Protein AF-0000000079761432 (afdb_homodimer)

Structure (mmCIF, N/CA/C/O backbone):
data_AF-0000000079761432-model_v1
#
loop_
_entity.id
_entity.type
_entity.pdbx_description
1 polymer 'Uncharacterized protein'
#
loop_
_atom_site.group_PDB
_atom_site.id
_atom_site.type_symbol
_atom_site.label_atom_id
_atom_site.label_alt_id
_atom_site.label_comp_id
_atom_site.label_asym_id
_atom_site.label_entity_id
_atom_site.label_seq_id
_atom_site.pdbx_PDB_ins_code
_atom_site.Cartn_x
_atom_site.Cartn_y
_atom_site.Cartn_z
_atom_site.occupancy
_atom_site.B_iso_or_equiv
_atom_site.auth_seq_id
_atom_site.auth_comp_id
_atom_site.auth_asym_id
_atom_site.auth_atom_id
_atom_site.pdbx_PDB_model_num
ATOM 1 N N . MET A 1 1 ? -8.016 20.75 1.623 1 96.81 1 MET A N 1
ATOM 2 C CA . MET A 1 1 ? -7.668 21.359 2.908 1 96.81 1 MET A CA 1
ATOM 3 C C . MET A 1 1 ? -6.168 21.609 2.998 1 96.81 1 MET A C 1
ATOM 5 O O . MET A 1 1 ? -5.363 20.797 2.543 1 96.81 1 MET A O 1
ATOM 9 N N . GLU A 1 2 ? -5.816 22.734 3.547 1 98.44 2 GLU A N 1
ATOM 10 C CA . GLU A 1 2 ? -4.41 23.062 3.779 1 98.44 2 GLU A CA 1
ATOM 11 C C . GLU A 1 2 ? -4.031 22.844 5.242 1 98.44 2 GLU A C 1
ATOM 13 O O . GLU A 1 2 ? -4.879 22.969 6.133 1 98.44 2 GLU A O 1
ATOM 18 N N . TYR A 1 3 ? -2.805 22.5 5.453 1 98.38 3 TYR A N 1
ATOM 19 C CA . TYR A 1 3 ? -2.279 22.312 6.801 1 98.38 3 TYR A CA 1
ATOM 20 C C . TYR A 1 3 ? -0.805 22.688 6.867 1 98.38 3 TYR A C 1
ATOM 22 O O . TYR A 1 3 ? -0.139 22.797 5.836 1 98.38 3 TYR A O 1
ATOM 30 N N . ASN A 1 4 ? -0.318 22.859 8.055 1 98.12 4 ASN A N 1
ATOM 31 C CA . ASN A 1 4 ? 1.088 23.188 8.25 1 98.12 4 ASN A CA 1
ATOM 32 C C . ASN A 1 4 ? 1.938 21.938 8.453 1 98.12 4 ASN A C 1
ATOM 34 O O . ASN A 1 4 ? 1.551 21.031 9.203 1 98.12 4 ASN A O 1
ATOM 38 N N . CYS A 1 5 ? 3.018 21.891 7.746 1 98.25 5 CYS A N 1
ATOM 39 C CA . CYS A 1 5 ? 4.062 20.906 7.98 1 98.25 5 CYS A CA 1
ATOM 40 C C . CYS A 1 5 ? 5.242 21.516 8.719 1 98.25 5 CYS A C 1
ATOM 42 O O . CYS A 1 5 ? 5.699 22.609 8.375 1 98.25 5 CYS A O 1
ATOM 44 N N . ILE A 1 6 ? 5.699 20.844 9.703 1 97.44 6 ILE A N 1
ATOM 45 C CA . ILE A 1 6 ? 6.797 21.375 10.508 1 97.44 6 ILE A CA 1
ATOM 46 C C . ILE A 1 6 ? 7.898 20.328 10.625 1 97.44 6 ILE A C 1
ATOM 48 O O . ILE A 1 6 ? 7.668 19.219 11.125 1 97.44 6 ILE A O 1
ATOM 52 N N . LEU A 1 7 ? 9.031 20.609 10.094 1 96.31 7 LEU A N 1
ATOM 53 C CA . LEU A 1 7 ? 10.219 19.766 10.234 1 96.31 7 LEU A CA 1
ATOM 54 C C . LEU A 1 7 ? 11.18 20.359 11.25 1 96.31 7 LEU A C 1
ATOM 56 O O . LEU A 1 7 ? 11.648 21.484 11.078 1 96.31 7 LEU A O 1
ATOM 60 N N . ARG A 1 8 ? 11.375 19.547 12.297 1 91.62 8 ARG A N 1
ATOM 61 C CA . ARG A 1 8 ? 12.32 20 13.32 1 91.62 8 ARG A CA 1
ATOM 62 C C . ARG A 1 8 ? 13.641 19.25 13.195 1 91.62 8 ARG A C 1
ATOM 64 O O . ARG A 1 8 ? 13.672 18.016 13.188 1 91.62 8 ARG A O 1
ATOM 71 N N . ASP A 1 9 ? 14.688 19.891 12.906 1 87.12 9 ASP A N 1
ATOM 72 C CA . ASP A 1 9 ? 16.062 19.391 12.867 1 87.12 9 ASP A CA 1
ATOM 73 C C . ASP A 1 9 ? 16.953 20.141 13.852 1 87.12 9 ASP A C 1
ATOM 75 O O . ASP A 1 9 ? 17.625 21.109 13.469 1 87.12 9 ASP A O 1
ATOM 79 N N . GLY A 1 10 ? 17.109 19.562 15.031 1 86.19 10 GLY A N 1
ATOM 80 C CA . GLY A 1 10 ? 17.781 20.328 16.062 1 86.19 10 GLY A CA 1
ATOM 81 C C . GLY A 1 10 ? 17.156 21.688 16.328 1 86.19 10 GLY A C 1
ATOM 82 O O . GLY A 1 10 ? 15.953 21.781 16.578 1 86.19 10 GLY A O 1
ATOM 83 N N . PRO A 1 11 ? 18.047 22.734 16.266 1 89.69 11 PRO A N 1
ATOM 84 C CA . PRO A 1 11 ? 17.547 24.094 16.516 1 89.69 11 PRO A CA 1
ATOM 85 C C . PRO A 1 11 ? 16.797 24.672 15.328 1 89.69 11 PRO A C 1
ATOM 87 O O . PRO A 1 11 ? 16.094 25.688 15.461 1 89.69 11 PRO A O 1
ATOM 90 N N . ARG A 1 12 ? 16.906 24.047 14.18 1 91.06 12 ARG A N 1
ATOM 91 C CA . ARG A 1 12 ? 16.281 24.547 12.961 1 91.06 12 ARG A CA 1
ATOM 92 C C . ARG A 1 12 ? 14.891 23.969 12.781 1 91.06 12 ARG A C 1
ATOM 94 O O . ARG A 1 12 ? 14.641 22.797 13.117 1 91.06 12 ARG A O 1
ATOM 101 N N . ARG A 1 13 ? 13.992 24.938 12.406 1 94.12 13 ARG A N 1
ATOM 102 C CA . ARG A 1 13 ? 12.617 24.562 12.094 1 94.12 13 ARG A CA 1
ATOM 103 C C . ARG A 1 13 ? 12.227 25.016 10.688 1 94.12 13 ARG A C 1
ATOM 105 O O . ARG A 1 13 ? 12.562 26.141 10.281 1 94.12 13 ARG A O 1
ATOM 112 N N . GLU A 1 14 ? 11.672 24.156 9.867 1 95.88 14 GLU A N 1
ATOM 113 C CA . GLU A 1 14 ? 11.133 24.484 8.555 1 95.88 14 GLU A CA 1
ATOM 114 C C . GLU A 1 14 ? 9.617 24.266 8.516 1 95.88 14 GLU A C 1
ATOM 116 O O . GLU A 1 14 ? 9.125 23.234 8.984 1 95.88 14 GLU A O 1
ATOM 121 N N . ILE A 1 15 ? 8.945 25.281 8 1 97.44 15 ILE A N 1
ATOM 122 C CA . ILE A 1 15 ? 7.492 25.203 7.91 1 97.44 15 ILE A CA 1
ATOM 123 C C . ILE A 1 15 ? 7.059 25.375 6.457 1 97.44 15 ILE A C 1
ATOM 125 O O . ILE A 1 15 ? 7.582 26.25 5.746 1 97.44 15 ILE A O 1
ATOM 129 N N . TRP A 1 16 ? 6.16 24.609 5.973 1 98.31 16 TRP A N 1
ATOM 130 C CA . TRP A 1 16 ? 5.555 24.781 4.656 1 98.31 16 TRP A CA 1
ATOM 131 C C . TRP A 1 16 ? 4.102 24.312 4.664 1 98.31 16 TRP A C 1
ATOM 133 O O . TRP A 1 16 ? 3.629 23.75 5.652 1 98.31 16 TRP A O 1
ATOM 143 N N . THR A 1 17 ? 3.408 24.625 3.617 1 98.69 17 THR A N 1
ATOM 144 C CA . THR A 1 17 ? 1.998 24.266 3.508 1 98.69 17 THR A CA 1
ATOM 145 C C . THR A 1 17 ? 1.829 22.953 2.746 1 98.69 17 THR A C 1
ATOM 147 O O . THR A 1 17 ? 2.42 22.766 1.68 1 98.69 17 THR A O 1
ATOM 150 N N . GLY A 1 18 ? 1.146 22 3.381 1 98.69 18 GLY A N 1
ATOM 151 C CA . GLY A 1 18 ? 0.636 20.828 2.689 1 98.69 18 GLY A CA 1
ATOM 152 C C . GLY A 1 18 ? -0.827 20.953 2.307 1 98.69 18 GLY A C 1
ATOM 153 O O . GLY A 1 18 ? -1.557 21.766 2.871 1 98.69 18 GLY A O 1
ATOM 154 N N . LYS A 1 19 ? -1.2 20.25 1.353 1 98.81 19 LYS A N 1
ATOM 155 C CA . LYS A 1 19 ? -2.594 20.172 0.925 1 98.81 19 LYS A CA 1
ATOM 156 C C . LYS A 1 19 ? -3.07 18.719 0.849 1 98.81 19 LYS A C 1
ATOM 158 O O . LYS A 1 19 ? -2.332 17.844 0.4 1 98.81 19 LYS A O 1
ATOM 163 N N . ILE A 1 20 ? -4.273 18.516 1.318 1 98.75 20 ILE A N 1
ATOM 164 C CA . ILE A 1 20 ? -4.863 17.188 1.222 1 98.75 20 ILE A CA 1
ATOM 165 C C . ILE A 1 20 ? -6.266 17.297 0.626 1 98.75 20 ILE A C 1
ATOM 167 O O . ILE A 1 20 ? -7.039 18.188 0.984 1 98.75 20 ILE A O 1
ATOM 171 N N . LEU A 1 21 ? -6.508 16.469 -0.291 1 98.38 21 LEU A N 1
ATOM 172 C CA . LEU A 1 21 ? -7.82 16.328 -0.914 1 98.38 21 LEU A CA 1
ATOM 173 C C . LEU A 1 21 ? -8.344 14.898 -0.76 1 98.38 21 LEU A C 1
ATOM 175 O O . LEU A 1 21 ? -7.75 13.953 -1.279 1 98.38 21 LEU A O 1
ATOM 179 N N . LEU A 1 22 ? -9.383 14.727 -0.012 1 98.44 22 LEU A N 1
ATOM 180 C CA . LEU A 1 22 ? -10.031 13.422 0.116 1 98.44 22 LEU A CA 1
ATOM 181 C C . LEU A 1 22 ? -10.789 13.062 -1.158 1 98.44 22 LEU A C 1
ATOM 183 O O . LEU A 1 22 ? -11.672 13.805 -1.588 1 98.44 22 LEU A O 1
ATOM 187 N N . LEU A 1 23 ? -10.422 11.945 -1.75 1 97.81 23 LEU A N 1
ATOM 188 C CA . LEU A 1 23 ? -11.062 11.516 -2.986 1 97.81 23 LEU A CA 1
ATOM 189 C C . LEU A 1 23 ? -12.234 10.586 -2.691 1 97.81 23 LEU A C 1
ATOM 191 O O . LEU A 1 23 ? -13.328 10.758 -3.242 1 97.81 23 LEU A O 1
ATOM 195 N N . ARG A 1 24 ? -12.008 9.555 -1.94 1 96.56 24 ARG A N 1
ATOM 196 C CA . ARG A 1 24 ? -12.977 8.539 -1.55 1 96.56 24 ARG A CA 1
ATOM 197 C C . ARG A 1 24 ? -12.734 8.07 -0.121 1 96.56 24 ARG A C 1
ATOM 199 O O . ARG A 1 24 ? -11.602 8.109 0.366 1 96.56 24 ARG A O 1
ATOM 206 N N . TRP A 1 25 ? -13.781 7.688 0.522 1 95.38 25 TRP A N 1
ATOM 207 C CA . TRP A 1 25 ? -13.609 7.105 1.849 1 95.38 25 TRP A CA 1
ATOM 208 C C . TRP A 1 25 ? -14.75 6.133 2.164 1 95.38 25 TRP A C 1
ATOM 210 O O . TRP A 1 25 ? -15.867 6.305 1.685 1 95.38 25 TRP A O 1
ATOM 220 N N . ARG A 1 26 ? -14.453 5.113 2.76 1 92.75 26 ARG A N 1
ATOM 221 C CA . ARG A 1 26 ? -15.344 4.18 3.443 1 92.75 26 ARG A CA 1
ATOM 222 C C . ARG A 1 26 ? -14.859 3.9 4.863 1 92.75 26 ARG A C 1
ATOM 224 O O . ARG A 1 26 ? -13.711 4.203 5.199 1 92.75 26 ARG A O 1
ATOM 231 N N . PRO A 1 27 ? -15.742 3.449 5.684 1 90.75 27 PRO A N 1
ATOM 232 C CA . PRO A 1 27 ? -15.266 3.158 7.035 1 90.75 27 PRO A CA 1
ATOM 233 C C . PRO A 1 27 ? -13.969 2.348 7.039 1 90.75 27 PRO A C 1
ATOM 235 O O . PRO A 1 27 ? -13.938 1.232 6.516 1 90.75 27 PRO A O 1
ATOM 238 N N . GLY A 1 28 ? -12.93 2.961 7.551 1 90.12 28 GLY A N 1
ATOM 239 C CA . GLY A 1 28 ? -11.656 2.271 7.703 1 90.12 28 GLY A CA 1
ATOM 240 C C . GLY A 1 28 ? -10.789 2.352 6.465 1 90.12 28 GLY A C 1
ATOM 241 O O . GLY A 1 28 ? -9.758 1.673 6.375 1 90.12 28 GLY A O 1
ATOM 242 N N . TRP A 1 29 ? -11.117 3.07 5.461 1 96.19 29 TRP A N 1
ATOM 243 C CA . TRP A 1 29 ? -10.328 3.17 4.238 1 96.19 29 TRP A CA 1
ATOM 244 C C . TRP A 1 29 ? -10.453 4.559 3.619 1 96.19 29 TRP A C 1
ATOM 246 O O . TRP A 1 29 ? -11.562 5.059 3.43 1 96.19 29 TRP A O 1
ATOM 256 N N . TYR A 1 30 ? -9.352 5.141 3.33 1 98.06 30 TYR A N 1
ATOM 257 C CA . TYR A 1 30 ? -9.281 6.477 2.744 1 98.06 30 TYR A CA 1
ATOM 258 C C . TYR A 1 30 ? -8.445 6.473 1.472 1 98.06 30 TYR A C 1
ATOM 260 O O . TYR A 1 30 ? -7.402 5.812 1.408 1 98.06 30 TYR A O 1
ATOM 268 N N . GLU A 1 31 ? -8.867 7.129 0.446 1 98.62 31 GLU A N 1
ATOM 269 C CA . GLU A 1 31 ? -8.094 7.512 -0.732 1 98.62 31 GLU A CA 1
ATOM 270 C C . GLU A 1 31 ? -7.996 9.031 -0.858 1 98.62 31 GLU A C 1
ATOM 272 O O . GLU A 1 31 ? -9.016 9.727 -0.815 1 98.62 31 GLU A O 1
ATOM 277 N N . ALA A 1 32 ? -6.785 9.531 -0.926 1 98.81 32 ALA A N 1
ATOM 278 C CA . ALA A 1 32 ? -6.602 10.984 -0.93 1 98.81 32 ALA A CA 1
ATOM 279 C C . ALA A 1 32 ? -5.379 11.375 -1.752 1 98.81 32 ALA A C 1
ATOM 281 O O . ALA A 1 32 ? -4.57 10.523 -2.127 1 98.81 32 ALA A O 1
ATOM 282 N N . GLU A 1 33 ? -5.297 12.578 -2.041 1 98.81 33 GLU A N 1
ATOM 283 C CA . GLU A 1 33 ? -4.121 13.211 -2.629 1 98.81 33 GLU A CA 1
ATOM 284 C C . GLU A 1 33 ? -3.469 14.18 -1.647 1 98.81 33 GLU A C 1
ATOM 286 O O . GLU A 1 33 ? -4.156 14.961 -0.99 1 98.81 33 GLU A O 1
ATOM 291 N N . ILE A 1 34 ? -2.223 14.078 -1.521 1 98.81 34 ILE A N 1
ATOM 292 C CA . ILE A 1 34 ? -1.443 14.984 -0.683 1 98.81 34 ILE A CA 1
ATOM 293 C C . ILE A 1 34 ? -0.371 15.672 -1.524 1 98.81 34 ILE A C 1
ATOM 295 O O . ILE A 1 34 ? 0.272 15.039 -2.363 1 98.81 34 ILE A O 1
ATOM 299 N N . ASN A 1 35 ? -0.262 16.938 -1.324 1 98.56 35 ASN A N 1
ATOM 300 C CA . ASN A 1 35 ? 0.768 17.734 -1.987 1 98.56 35 ASN A CA 1
ATOM 301 C C . ASN A 1 35 ? 1.523 18.609 -0.995 1 98.56 35 ASN A C 1
ATOM 303 O O . ASN A 1 35 ? 0.922 19.188 -0.087 1 98.56 35 ASN A O 1
ATOM 307 N N . GLY A 1 36 ? 2.77 18.641 -1.169 1 97.88 36 GLY A N 1
ATOM 308 C CA . GLY A 1 36 ? 3.621 19.516 -0.391 1 97.88 36 GLY A CA 1
ATOM 309 C C . GLY A 1 36 ? 5.016 19.672 -0.971 1 97.88 36 GLY A C 1
ATOM 310 O O . GLY A 1 36 ? 5.633 18.688 -1.38 1 97.88 36 GLY A O 1
ATOM 311 N N . ARG A 1 37 ? 5.426 20.859 -1.081 1 96.69 37 ARG A N 1
ATOM 312 C CA . ARG A 1 37 ? 6.766 21.203 -1.558 1 96.69 37 ARG A CA 1
ATOM 313 C C . ARG A 1 37 ? 7.012 20.609 -2.945 1 96.69 37 ARG A C 1
ATOM 315 O O . ARG A 1 37 ? 8.102 20.109 -3.227 1 96.69 37 ARG A O 1
ATOM 322 N N . GLY A 1 38 ? 5.945 20.531 -3.721 1 96.12 38 GLY A N 1
ATOM 323 C CA . GLY A 1 38 ? 6.082 20.172 -5.121 1 96.12 38 GLY A CA 1
ATOM 324 C C . GLY A 1 38 ? 5.953 18.672 -5.359 1 96.12 38 GLY A C 1
ATOM 325 O O . GLY A 1 38 ? 6.02 18.219 -6.5 1 96.12 38 GLY A O 1
ATOM 326 N N . THR A 1 39 ? 5.871 17.906 -4.312 1 98.31 39 THR A N 1
ATOM 327 C CA . THR A 1 39 ? 5.715 16.469 -4.484 1 98.31 39 THR A CA 1
ATOM 328 C C . THR A 1 39 ? 4.25 16.062 -4.359 1 98.31 39 THR A C 1
ATOM 330 O O . THR A 1 39 ? 3.539 16.562 -3.477 1 98.31 39 THR A O 1
ATOM 333 N N . TYR A 1 40 ? 3.824 15.273 -5.27 1 98.56 40 TYR A N 1
ATOM 334 C CA . TYR A 1 40 ? 2.457 14.766 -5.297 1 98.56 40 TYR A CA 1
ATOM 335 C C . TYR A 1 40 ? 2.4 13.32 -4.82 1 98.56 40 TYR A C 1
ATOM 337 O O . TYR A 1 40 ? 3.143 12.469 -5.312 1 98.56 40 TYR A O 1
ATOM 345 N N . PHE A 1 41 ? 1.447 13.047 -3.822 1 98.75 41 PHE A N 1
ATOM 346 C CA . PHE A 1 41 ? 1.228 11.703 -3.291 1 98.75 41 PHE A CA 1
ATOM 347 C C . PHE A 1 41 ? -0.224 11.281 -3.477 1 98.75 41 PHE A C 1
ATOM 349 O O . PHE A 1 41 ? -1.141 11.961 -3.012 1 98.75 41 PHE A O 1
ATOM 356 N N . HIS A 1 42 ? -0.459 10.234 -4.207 1 98.88 42 HIS A N 1
ATOM 357 C CA . HIS A 1 42 ? -1.733 9.523 -4.168 1 98.88 42 HIS A CA 1
ATOM 358 C C . HIS A 1 42 ? -1.731 8.445 -3.092 1 98.88 42 HIS A C 1
ATOM 360 O O . HIS A 1 42 ? -0.997 7.457 -3.195 1 98.88 42 HIS A O 1
ATOM 366 N N . ILE A 1 43 ? -2.52 8.641 -2.027 1 98.88 43 ILE A N 1
ATOM 367 C CA . ILE A 1 43 ? -2.355 7.734 -0.893 1 98.88 43 ILE A CA 1
ATOM 368 C C . ILE A 1 43 ? -3.633 6.922 -0.692 1 98.88 43 ILE A C 1
ATOM 370 O O . ILE A 1 43 ? -4.73 7.402 -0.978 1 98.88 43 ILE A O 1
ATOM 374 N N . LEU A 1 44 ? -3.475 5.723 -0.325 1 98.81 44 LEU A N 1
ATOM 375 C CA . LEU A 1 44 ? -4.484 4.871 0.294 1 98.81 44 LEU A CA 1
ATOM 376 C C . LEU A 1 44 ? -4.105 4.535 1.733 1 98.81 44 LEU A C 1
ATOM 378 O O . LEU A 1 44 ? -2.955 4.199 2.014 1 98.81 44 LEU A O 1
ATOM 382 N N . ALA A 1 45 ? -5.004 4.754 2.664 1 98.75 45 ALA A N 1
ATOM 383 C CA . ALA A 1 45 ? -4.738 4.508 4.078 1 98.75 45 ALA A CA 1
ATOM 384 C C . ALA A 1 45 ? -5.973 3.945 4.777 1 98.75 45 ALA A C 1
ATOM 386 O O . ALA A 1 45 ? -7.102 4.191 4.352 1 98.75 45 ALA A O 1
ATOM 387 N N . GLY A 1 46 ? -5.742 3.188 5.75 1 97.81 46 GLY A N 1
ATOM 388 C CA . GLY A 1 46 ? -6.859 2.635 6.496 1 97.81 46 GLY A CA 1
ATOM 389 C C . GLY A 1 46 ? -6.441 1.586 7.508 1 97.81 46 GLY A C 1
ATOM 390 O O . GLY A 1 46 ? -5.297 1.573 7.957 1 97.81 46 GLY A O 1
ATOM 391 N N . GLN A 1 47 ? -7.469 0.869 7.938 1 97.06 47 GLN A N 1
ATOM 392 C CA . GLN A 1 47 ? -7.27 -0.212 8.898 1 97.06 47 GLN A CA 1
ATOM 393 C C . GLN A 1 47 ? -7.277 -1.571 8.203 1 97.06 47 GLN A C 1
ATOM 395 O O . GLN A 1 47 ? -8.062 -1.797 7.281 1 97.06 47 GLN A O 1
ATOM 400 N N . HIS A 1 48 ? -6.34 -2.365 8.531 1 96.31 48 HIS A N 1
ATOM 401 C CA . HIS A 1 48 ? -6.398 -3.777 8.172 1 96.31 48 HIS A CA 1
ATOM 402 C C . HIS A 1 48 ? -6.5 -4.66 9.406 1 96.31 48 HIS A C 1
ATOM 404 O O . HIS A 1 48 ? -6.691 -4.156 10.516 1 96.31 48 HIS A O 1
ATOM 410 N N . LYS A 1 49 ? -6.508 -5.941 9.258 1 95.44 49 LYS A N 1
ATOM 411 C CA . LYS A 1 49 ? -6.793 -6.902 10.32 1 95.44 49 LYS A CA 1
ATOM 412 C C . LYS A 1 49 ? -5.887 -6.68 11.523 1 95.44 49 LYS A C 1
ATOM 414 O O . LYS A 1 49 ? -6.305 -6.863 12.672 1 95.44 49 LYS A O 1
ATOM 419 N N . TYR A 1 50 ? -4.691 -6.172 11.242 1 95.25 50 TYR A N 1
ATOM 420 C CA . TYR A 1 50 ? -3.691 -6.176 12.305 1 95.25 50 TYR A CA 1
ATOM 421 C C . TYR A 1 50 ? -3.293 -4.754 12.68 1 95.25 50 TYR A C 1
ATOM 423 O O . TYR A 1 50 ? -2.439 -4.551 13.547 1 95.25 50 TYR A O 1
ATOM 431 N N . GLY A 1 51 ? -3.85 -3.754 12.117 1 97.06 51 GLY A N 1
ATOM 432 C CA . GLY A 1 51 ? -3.465 -2.385 12.414 1 97.06 51 GLY A CA 1
ATOM 433 C C . GLY A 1 51 ? -3.807 -1.411 11.305 1 97.06 51 GLY A C 1
ATOM 434 O O . GLY A 1 51 ? -4.797 -1.599 10.586 1 97.06 51 GLY A O 1
ATOM 435 N N . ASN A 1 52 ? -3.104 -0.333 11.266 1 98.44 52 ASN A N 1
ATOM 436 C CA . ASN A 1 52 ? -3.275 0.694 10.25 1 98.44 52 ASN A CA 1
ATOM 437 C C . ASN A 1 52 ? -2.201 0.594 9.164 1 98.44 52 ASN A C 1
ATOM 439 O O . ASN A 1 52 ? -1.112 0.075 9.414 1 98.44 52 ASN A O 1
ATOM 443 N N . TYR A 1 53 ? -2.502 1.053 8.016 1 98.75 53 TYR A N 1
ATOM 444 C CA . TYR A 1 53 ? -1.521 0.999 6.938 1 98.75 53 TYR A CA 1
ATOM 445 C C . TYR A 1 53 ? -1.604 2.242 6.062 1 98.75 53 TYR A C 1
ATOM 447 O O . TYR A 1 53 ? -2.602 2.967 6.094 1 98.75 53 TYR A O 1
ATOM 455 N N . LEU A 1 54 ? -0.557 2.502 5.387 1 98.94 54 LEU A N 1
ATOM 456 C CA . LEU A 1 54 ? -0.434 3.496 4.328 1 98.94 54 LEU A CA 1
ATOM 457 C C . LEU A 1 54 ? 0.133 2.869 3.059 1 98.94 54 LEU A C 1
ATOM 459 O O . LEU A 1 54 ? 1.078 2.08 3.119 1 98.94 54 LEU A O 1
ATOM 463 N N . CYS A 1 55 ? -0.427 3.209 1.952 1 98.88 55 CYS A N 1
ATOM 464 C CA . CYS A 1 55 ? 0.078 2.865 0.627 1 98.88 55 CYS A CA 1
ATOM 465 C C . CYS A 1 55 ? 0.181 4.105 -0.255 1 98.88 55 CYS A C 1
ATOM 467 O O . CYS A 1 55 ? -0.763 4.891 -0.339 1 98.88 55 CYS A O 1
ATOM 469 N N . ILE A 1 56 ? 1.305 4.344 -0.782 1 98.94 56 ILE A N 1
ATOM 470 C CA . ILE A 1 56 ? 1.542 5.398 -1.76 1 98.94 56 ILE A CA 1
ATOM 471 C C . ILE A 1 56 ? 2.053 4.789 -3.062 1 98.94 56 ILE A C 1
ATOM 473 O O . ILE A 1 56 ? 3.256 4.805 -3.334 1 98.94 56 ILE A O 1
ATOM 477 N N . PRO A 1 57 ? 1.115 4.352 -3.889 1 98.75 57 PRO A N 1
ATOM 478 C CA . PRO A 1 57 ? 1.509 3.521 -5.031 1 98.75 57 PRO A CA 1
ATOM 479 C C . PRO A 1 57 ? 2.453 4.246 -5.988 1 98.75 57 PRO A C 1
ATOM 481 O O . PRO A 1 57 ? 3.359 3.629 -6.551 1 98.75 57 PRO A O 1
ATOM 484 N N . ASN A 1 58 ? 2.281 5.547 -6.102 1 98.44 58 ASN A N 1
ATOM 485 C CA . ASN A 1 58 ? 3.094 6.277 -7.07 1 98.44 58 ASN A CA 1
ATOM 486 C C . ASN A 1 58 ? 4.488 6.57 -6.523 1 98.44 58 ASN A C 1
ATOM 488 O O . ASN A 1 58 ? 5.332 7.125 -7.23 1 98.44 58 ASN A O 1
ATOM 492 N N . HIS A 1 59 ? 4.793 6.172 -5.332 1 98.5 59 HIS A N 1
ATOM 493 C CA . HIS A 1 59 ? 6.121 6.324 -4.746 1 98.5 59 HIS A CA 1
ATOM 494 C C . HIS A 1 59 ? 6.664 4.988 -4.254 1 98.5 59 HIS A C 1
ATOM 496 O O . HIS A 1 59 ? 7.695 4.945 -3.578 1 98.5 59 HIS A O 1
ATOM 502 N N . ASP A 1 60 ? 5.984 3.926 -4.496 1 98.5 60 ASP A N 1
ATOM 503 C CA . ASP A 1 60 ? 6.398 2.557 -4.203 1 98.5 60 ASP A CA 1
ATOM 504 C C . ASP A 1 60 ? 6.551 2.34 -2.697 1 98.5 60 ASP A C 1
ATOM 506 O O . ASP A 1 60 ? 7.484 1.669 -2.254 1 98.5 60 ASP A O 1
ATOM 510 N N . VAL A 1 61 ? 5.656 2.977 -1.905 1 98.75 61 VAL A N 1
ATOM 511 C CA . VAL A 1 61 ? 5.727 2.887 -0.451 1 98.75 61 VAL A CA 1
ATOM 512 C C . VAL A 1 61 ? 4.465 2.217 0.089 1 98.75 61 VAL A C 1
ATOM 514 O O . VAL A 1 61 ? 3.352 2.547 -0.328 1 98.75 61 VAL A O 1
ATOM 517 N N . GLY A 1 62 ? 4.555 1.297 0.905 1 98.81 62 GLY A N 1
ATOM 518 C CA . GLY A 1 62 ? 3.547 0.668 1.744 1 98.81 62 GLY A CA 1
ATOM 519 C C . GLY A 1 62 ? 4.062 0.302 3.123 1 98.81 62 GLY A C 1
ATOM 520 O O . GLY A 1 62 ? 5.133 -0.295 3.252 1 98.81 62 GLY A O 1
ATOM 521 N N . CYS A 1 63 ? 3.311 0.681 4.141 1 98.75 63 CYS A N 1
ATOM 522 C CA . CYS A 1 63 ? 3.855 0.417 5.465 1 98.75 63 CYS A CA 1
ATOM 523 C C . CYS A 1 63 ? 2.748 0.375 6.512 1 98.75 63 CYS A C 1
ATOM 525 O O . CYS A 1 63 ? 1.617 0.785 6.242 1 98.75 63 CYS A O 1
ATOM 527 N N . GLU A 1 64 ? 3.152 -0.163 7.652 1 98.62 64 GLU A N 1
ATOM 528 C CA . GLU A 1 64 ? 2.297 -0.073 8.828 1 98.62 64 GLU A CA 1
ATOM 529 C C . GLU A 1 64 ? 2.326 1.33 9.43 1 98.62 64 GLU A C 1
ATOM 531 O O . GLU A 1 64 ? 3.348 2.016 9.367 1 98.62 64 GLU A O 1
ATOM 536 N N . LEU A 1 65 ? 1.272 1.637 9.953 1 98.5 65 LEU A N 1
ATOM 537 C CA . LEU A 1 65 ? 1.161 2.926 10.625 1 98.5 65 LEU A CA 1
ATOM 538 C C . LEU A 1 65 ? 0.684 2.75 12.062 1 98.5 65 LEU A C 1
ATOM 540 O O . LEU A 1 65 ? 0.043 1.748 12.391 1 98.5 65 LEU A O 1
ATOM 544 N N . SER A 1 66 ? 1.011 3.725 12.883 1 98.38 66 SER A N 1
ATOM 545 C CA . SER A 1 66 ? 0.272 3.959 14.125 1 98.38 66 SER A CA 1
ATOM 546 C C . SER A 1 66 ? -1.049 4.672 13.852 1 98.38 66 SER A C 1
ATOM 548 O O . SER A 1 66 ? -1.516 4.715 12.711 1 98.38 66 SER A O 1
ATOM 550 N N . ASP A 1 67 ? -1.719 5.172 14.945 1 98.12 67 ASP A N 1
ATOM 551 C CA . ASP A 1 67 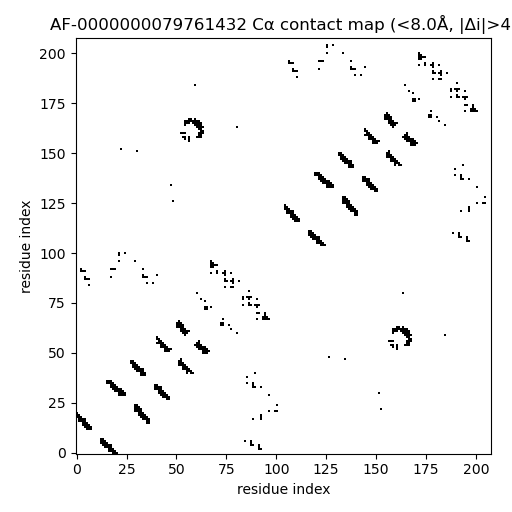? -2.895 6.016 14.75 1 98.12 67 ASP A CA 1
ATOM 552 C C . ASP A 1 67 ? -2.582 7.191 13.828 1 98.12 67 ASP A C 1
ATOM 554 O O . ASP A 1 67 ? -1.492 7.762 13.891 1 98.12 67 ASP A O 1
ATOM 558 N N . PHE A 1 68 ? -3.541 7.566 12.984 1 97.94 68 PHE A N 1
ATOM 559 C CA . PHE A 1 68 ? -3.316 8.625 12.008 1 97.94 68 PHE A CA 1
ATOM 560 C C . PHE A 1 68 ? -2.873 9.914 12.688 1 97.94 68 PHE A C 1
ATOM 562 O O . PHE A 1 68 ? -2.133 10.711 12.109 1 97.94 68 PHE A O 1
ATOM 569 N N . SER A 1 69 ? -3.264 10.055 13.992 1 97.44 69 SER A N 1
ATOM 570 C CA . SER A 1 69 ? -2.973 11.289 14.711 1 97.44 69 SER A CA 1
ATOM 571 C C . SER A 1 69 ? -1.579 11.25 15.328 1 97.44 69 SER A C 1
ATOM 573 O O . SER A 1 69 ? -1.092 12.266 15.836 1 97.44 69 SER A O 1
ATOM 575 N N . ASP A 1 70 ? -0.982 10.078 15.305 1 98.19 70 ASP A N 1
ATOM 576 C CA . ASP A 1 70 ? 0.364 9.953 15.859 1 98.19 70 ASP A CA 1
ATOM 577 C C . ASP A 1 70 ? 1.414 10.414 14.852 1 98.19 70 ASP A C 1
ATOM 579 O O . ASP A 1 70 ? 2.182 9.602 14.328 1 98.19 70 ASP A O 1
ATOM 583 N N . ILE A 1 71 ? 1.485 11.664 14.672 1 97.81 71 ILE A N 1
ATOM 584 C CA . ILE A 1 71 ? 2.316 12.266 13.633 1 97.81 71 ILE A CA 1
ATOM 585 C C . ILE A 1 71 ? 3.781 11.906 13.875 1 97.81 71 ILE A C 1
ATOM 587 O O . ILE A 1 71 ? 4.512 11.57 12.945 1 97.81 71 ILE A O 1
ATOM 591 N N . PHE A 1 72 ? 4.25 11.93 15.109 1 97.12 72 PHE A N 1
ATOM 592 C CA . PHE A 1 72 ? 5.648 11.68 15.438 1 97.12 72 PHE A CA 1
ATOM 593 C C . PHE A 1 72 ? 6.055 10.266 15.016 1 97.12 72 PHE A C 1
ATOM 595 O O . PHE A 1 72 ? 7.043 10.094 14.297 1 97.12 72 PHE A O 1
ATOM 602 N N . TRP A 1 73 ? 5.293 9.25 15.414 1 98.31 73 TRP A N 1
ATOM 603 C CA . TRP A 1 73 ? 5.609 7.863 15.078 1 98.31 73 TRP A CA 1
ATOM 604 C C . TRP A 1 73 ? 5.531 7.641 13.57 1 98.31 73 TRP A C 1
ATOM 606 O O . TRP A 1 73 ? 6.426 7.031 12.984 1 98.31 73 TRP A O 1
ATOM 616 N N . ASN A 1 74 ? 4.438 8.211 12.938 1 98.62 74 ASN A N 1
ATOM 617 C CA . ASN A 1 74 ? 4.234 8.008 11.508 1 98.62 74 ASN A CA 1
ATOM 618 C C . ASN A 1 74 ? 5.32 8.695 10.688 1 98.62 74 ASN A C 1
ATOM 620 O O . ASN A 1 74 ? 5.777 8.148 9.68 1 98.62 74 ASN A O 1
ATOM 624 N N . GLU A 1 75 ? 5.723 9.844 11.133 1 98.31 75 GLU A N 1
ATOM 625 C CA . GLU A 1 75 ? 6.832 10.531 10.469 1 98.31 75 GLU A CA 1
ATOM 626 C C 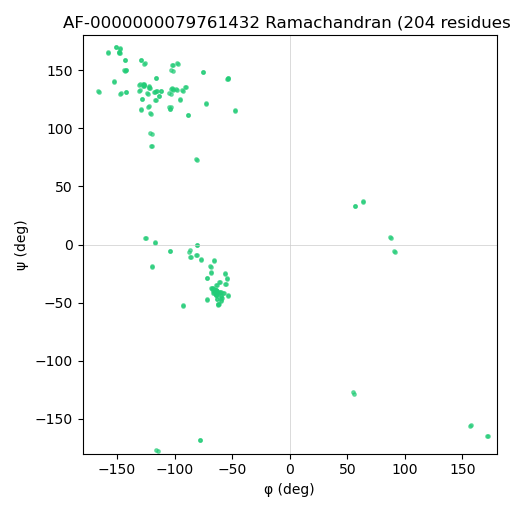. GLU A 1 75 ? 8.109 9.703 10.547 1 98.31 75 GLU A C 1
ATOM 628 O O . GLU A 1 75 ? 8.82 9.555 9.547 1 98.31 75 GLU A O 1
ATOM 633 N N . GLY A 1 76 ? 8.453 9.281 11.75 1 97.69 76 GLY A N 1
ATOM 634 C CA . GLY A 1 76 ? 9.617 8.43 11.922 1 97.69 76 GLY A CA 1
ATOM 635 C C . GLY A 1 76 ? 9.586 7.195 11.039 1 97.69 76 GLY A C 1
ATOM 636 O O . GLY A 1 76 ? 10.594 6.859 10.398 1 97.69 76 GLY A O 1
ATOM 637 N N . ARG A 1 77 ? 8.477 6.566 10.961 1 98.38 77 ARG A N 1
ATOM 638 C CA . ARG A 1 77 ? 8.297 5.367 10.141 1 98.38 77 ARG A CA 1
ATOM 639 C C . ARG A 1 77 ? 8.492 5.68 8.664 1 98.38 77 ARG A C 1
ATOM 641 O O . ARG A 1 77 ? 9.242 4.988 7.973 1 98.38 77 ARG A O 1
ATOM 648 N N . LEU A 1 78 ? 7.891 6.742 8.156 1 98.62 78 LEU A N 1
ATOM 649 C CA . LEU A 1 78 ? 7.934 7.117 6.746 1 98.62 78 LEU A CA 1
ATOM 650 C C . LEU A 1 78 ? 9.312 7.637 6.363 1 98.62 78 LEU A C 1
ATOM 652 O O . LEU A 1 78 ? 9.766 7.441 5.234 1 98.62 78 LEU A O 1
ATOM 656 N N . SER A 1 79 ? 10.016 8.227 7.32 1 98 79 SER A N 1
ATOM 657 C CA . SER A 1 79 ? 11.32 8.805 7.051 1 98 79 SER A CA 1
ATOM 658 C C . SER A 1 79 ? 12.352 7.727 6.742 1 98 79 SER A C 1
ATOM 660 O O . SER A 1 79 ? 13.414 8.008 6.18 1 98 79 SER A O 1
ATOM 662 N N . SER A 1 80 ? 12.07 6.527 7.129 1 98.06 80 SER A N 1
ATOM 663 C CA . SER A 1 80 ? 12.961 5.422 6.785 1 98.06 80 SER A CA 1
ATOM 664 C C . SER A 1 80 ? 12.711 4.934 5.363 1 98.06 80 SER A C 1
ATOM 666 O O . SER A 1 80 ? 13.516 4.184 4.805 1 98.06 80 SER A O 1
ATOM 668 N N . LEU A 1 81 ? 11.633 5.426 4.723 1 98.19 81 LEU A N 1
ATOM 669 C CA . LEU A 1 81 ? 11.203 4.871 3.439 1 98.19 81 LEU A CA 1
ATOM 670 C C . LEU A 1 81 ? 11.242 5.938 2.35 1 98.19 81 LEU A C 1
ATOM 672 O O . LEU A 1 81 ? 11.219 5.617 1.16 1 98.19 81 LEU A O 1
ATOM 676 N N . MET A 1 82 ? 11.258 7.238 2.793 1 98.06 82 MET A N 1
ATOM 677 C CA . MET A 1 82 ? 11.219 8.344 1.841 1 98.06 82 MET A CA 1
ATOM 678 C C . MET A 1 82 ? 11.93 9.57 2.404 1 98.06 82 MET A C 1
ATOM 680 O O . MET A 1 82 ? 12.398 9.555 3.545 1 98.06 82 MET A O 1
ATOM 684 N N . ARG A 1 83 ? 12.141 10.609 1.524 1 97.38 83 ARG A N 1
ATOM 685 C CA . ARG A 1 83 ? 12.773 11.844 1.982 1 97.38 83 ARG A CA 1
ATOM 686 C C . ARG A 1 83 ? 12.031 12.422 3.186 1 97.38 83 ARG A C 1
ATOM 688 O O . ARG A 1 83 ? 10.797 12.391 3.232 1 97.38 83 ARG A O 1
ATOM 695 N N . LYS A 1 84 ? 12.773 12.938 4.059 1 97.06 84 LYS A N 1
ATOM 696 C CA . LYS A 1 84 ? 12.234 13.422 5.328 1 97.06 84 LYS A CA 1
ATOM 697 C C . LYS A 1 84 ? 11.148 14.469 5.105 1 97.06 84 LYS A C 1
ATOM 699 O O . LYS A 1 84 ? 10.117 14.445 5.77 1 97.06 84 LYS A O 1
ATOM 704 N N . VAL A 1 85 ? 11.32 15.344 4.215 1 97.44 85 VAL A N 1
ATOM 705 C CA . VAL A 1 85 ? 10.352 16.406 3.943 1 97.44 85 VAL A CA 1
ATOM 706 C C . VAL A 1 85 ? 9.047 15.789 3.439 1 97.44 85 VAL A C 1
ATOM 708 O O . VAL A 1 85 ? 7.961 16.25 3.811 1 97.44 85 VAL A O 1
ATOM 711 N N . ASP A 1 86 ? 9.109 14.789 2.629 1 98.56 86 ASP A N 1
ATOM 712 C CA . ASP A 1 86 ? 7.938 14.07 2.137 1 98.56 86 ASP A CA 1
ATOM 713 C C . ASP A 1 86 ? 7.234 13.328 3.268 1 98.56 86 ASP A C 1
ATOM 715 O O . ASP A 1 86 ? 6.004 13.336 3.357 1 98.56 86 ASP A O 1
ATOM 719 N N . ALA A 1 87 ? 8.086 12.727 4.113 1 98.56 87 ALA A N 1
ATOM 720 C CA . ALA A 1 87 ? 7.551 12 5.262 1 98.56 87 ALA A CA 1
ATOM 721 C C . ALA A 1 87 ? 6.746 12.93 6.168 1 98.56 87 ALA A C 1
ATOM 723 O O . ALA A 1 87 ? 5.637 12.586 6.586 1 98.56 87 ALA A O 1
ATOM 724 N N . VAL A 1 88 ? 7.285 14.094 6.406 1 98.56 88 VAL A N 1
ATOM 725 C CA . VAL A 1 88 ? 6.609 15.086 7.242 1 98.56 88 VAL A CA 1
ATOM 726 C C . VAL A 1 88 ? 5.309 15.523 6.578 1 98.56 88 VAL A 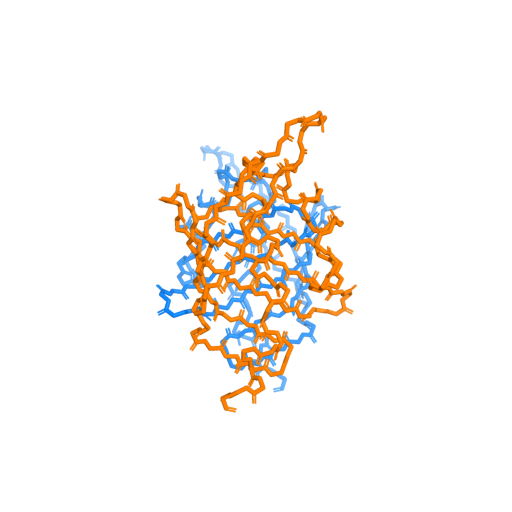C 1
ATOM 728 O O . VAL A 1 88 ? 4.27 15.609 7.23 1 98.56 88 VAL A O 1
ATOM 731 N N . THR A 1 89 ? 5.324 15.773 5.281 1 98.81 89 THR A N 1
ATOM 732 C CA . THR A 1 89 ? 4.156 16.219 4.531 1 98.81 89 THR A CA 1
ATOM 733 C C . THR A 1 89 ? 3.031 15.188 4.621 1 98.81 89 THR A C 1
ATOM 735 O O . THR A 1 89 ? 1.889 15.531 4.926 1 98.81 89 THR A O 1
ATOM 738 N N . VAL A 1 90 ? 3.34 13.945 4.398 1 98.88 90 VAL A N 1
ATOM 739 C CA . VAL A 1 90 ? 2.344 12.883 4.352 1 98.88 90 VAL A CA 1
ATOM 740 C C . VAL A 1 90 ? 1.814 12.602 5.758 1 98.88 90 VAL A C 1
ATOM 742 O O . VAL A 1 90 ? 0.601 12.555 5.973 1 98.88 90 VAL A O 1
ATOM 745 N N . ALA A 1 91 ? 2.756 12.469 6.746 1 98.88 91 ALA A N 1
ATOM 746 C CA . ALA A 1 91 ? 2.336 12.18 8.117 1 98.88 91 ALA A CA 1
ATOM 747 C C . ALA A 1 91 ? 1.426 13.281 8.656 1 98.88 91 ALA A C 1
ATOM 749 O O . ALA A 1 91 ? 0.422 13 9.312 1 98.88 91 ALA A O 1
ATOM 750 N N . SER A 1 92 ? 1.754 14.508 8.367 1 98.81 92 SER A N 1
ATOM 751 C CA . SER A 1 92 ? 0.919 15.625 8.797 1 98.81 92 SER A CA 1
ATOM 752 C C . SER A 1 92 ? -0.458 15.57 8.141 1 98.81 92 SER A C 1
ATOM 754 O O . SER A 1 92 ? -1.469 15.852 8.789 1 98.81 92 SER A O 1
ATOM 756 N N . GLY A 1 93 ? -0.527 15.203 6.891 1 98.75 93 GLY A N 1
ATOM 757 C CA . GLY A 1 93 ? -1.786 15.117 6.168 1 98.75 93 GLY A CA 1
ATOM 758 C C . GLY A 1 93 ? -2.686 14.008 6.668 1 98.75 93 GLY A C 1
ATOM 759 O O . GLY A 1 93 ? -3.902 14.18 6.762 1 98.75 93 GLY A O 1
ATOM 760 N N . LEU A 1 94 ? -2.111 12.867 7.031 1 98.69 94 LEU A N 1
ATOM 761 C CA . LEU A 1 94 ? -2.838 11.688 7.504 1 98.69 94 LEU A CA 1
ATOM 762 C C . LEU A 1 94 ? -3.719 12.039 8.695 1 98.69 94 LEU A C 1
ATOM 764 O O . LEU A 1 94 ? -4.82 11.508 8.836 1 98.69 94 LEU A O 1
ATOM 768 N N . ALA A 1 95 ? -3.254 12.945 9.5 1 98.44 95 ALA A N 1
ATOM 769 C CA . ALA A 1 95 ? -3.941 13.297 10.742 1 98.44 95 ALA A CA 1
ATOM 770 C C . ALA A 1 95 ? -5.293 13.938 10.453 1 98.44 95 ALA A C 1
ATOM 772 O O . ALA A 1 95 ? -6.172 13.969 11.32 1 98.44 95 ALA A O 1
ATOM 773 N N . TYR A 1 96 ? -5.566 14.344 9.258 1 98.19 96 TYR A N 1
ATOM 774 C CA 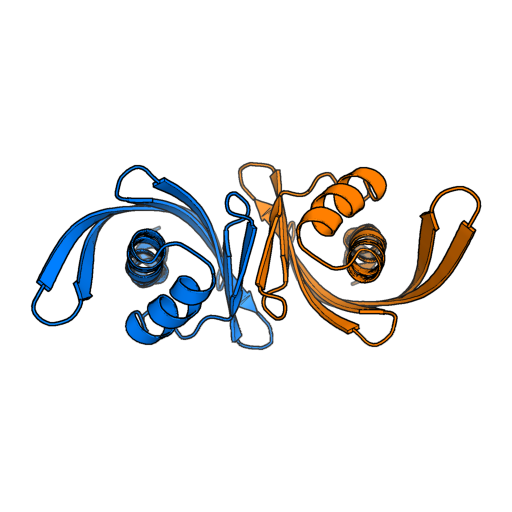. TYR A 1 96 ? -6.781 15.086 8.938 1 98.19 96 TYR A CA 1
ATOM 775 C C . TYR A 1 96 ? -7.797 14.195 8.234 1 98.19 96 TYR A C 1
ATOM 777 O O . TYR A 1 96 ? -8.938 14.602 8.008 1 98.19 96 TYR A O 1
ATOM 785 N N . LEU A 1 97 ? -7.473 12.93 7.887 1 97.88 97 LEU A N 1
ATOM 786 C CA . LEU A 1 97 ? -8.336 12.047 7.109 1 97.88 97 LEU A CA 1
ATOM 787 C C . LEU A 1 97 ? -9.664 11.82 7.824 1 97.88 97 LEU A C 1
ATOM 789 O O . LEU A 1 97 ? -10.727 11.992 7.227 1 97.88 97 LEU A O 1
ATOM 793 N N . PRO A 1 98 ? -9.617 11.531 9.164 1 97.06 98 PRO A N 1
ATOM 794 C CA . PRO A 1 98 ? -10.898 11.297 9.828 1 97.06 98 PRO A CA 1
ATOM 795 C C . PRO A 1 98 ? -11.805 12.523 9.828 1 97.06 98 PRO A C 1
ATOM 797 O O . PRO A 1 98 ? -13.016 12.406 9.633 1 97.06 98 PRO A O 1
ATOM 800 N N . THR A 1 99 ? -11.188 13.672 10.047 1 96.19 99 THR A N 1
ATOM 801 C CA . THR A 1 99 ? -11.961 14.906 10.078 1 96.19 99 THR A CA 1
ATOM 802 C C . THR A 1 99 ? -12.57 15.195 8.703 1 96.19 99 THR A C 1
ATOM 804 O O . THR A 1 99 ? -13.703 15.664 8.609 1 96.19 99 THR A O 1
ATOM 807 N N . LEU A 1 100 ? -11.844 14.945 7.645 1 97.12 100 LEU A N 1
ATOM 808 C CA . LEU A 1 100 ? -12.328 15.172 6.289 1 97.12 100 LEU A CA 1
ATOM 809 C C . LEU A 1 100 ? -13.484 14.234 5.957 1 97.12 100 LEU A C 1
ATOM 811 O O . LEU A 1 100 ? -14.43 14.633 5.273 1 97.12 100 LEU A O 1
ATOM 815 N N . ALA A 1 101 ? -13.398 12.984 6.387 1 96.12 101 ALA A N 1
ATOM 816 C CA . ALA A 1 101 ? -14.453 12 6.16 1 96.12 101 ALA A CA 1
ATOM 817 C C . ALA A 1 101 ? -15.742 12.398 6.875 1 96.12 101 ALA A C 1
ATOM 819 O O . ALA A 1 101 ? -16.844 12.195 6.352 1 96.12 101 ALA A O 1
ATOM 820 N N . ASP A 1 102 ? -15.648 12.992 8.016 1 93.94 102 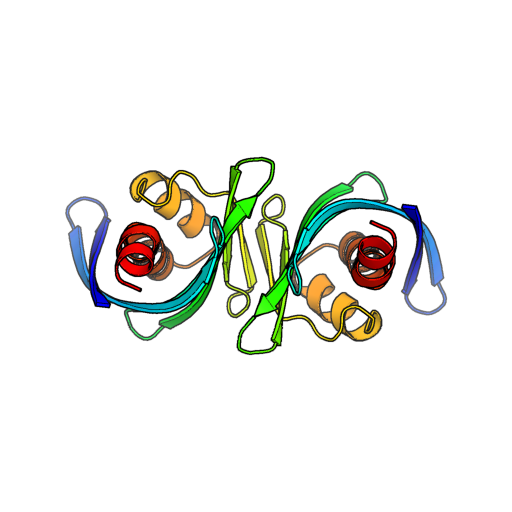ASP A N 1
ATOM 821 C CA . ASP A 1 102 ? -16.797 13.406 8.812 1 93.94 102 ASP A CA 1
ATOM 822 C C . ASP A 1 102 ? -17.547 14.547 8.133 1 93.94 102 ASP A C 1
ATOM 824 O O . ASP A 1 102 ? -18.75 14.734 8.367 1 93.94 102 ASP A O 1
ATOM 828 N N . LYS A 1 103 ? -16.906 15.266 7.336 1 89.94 103 LYS A N 1
ATOM 829 C CA . LYS A 1 103 ? -17.5 16.438 6.684 1 89.94 103 LYS A CA 1
ATOM 830 C C . LYS A 1 103 ? -18.219 16.031 5.402 1 89.94 103 LYS A C 1
ATOM 832 O O . LYS A 1 103 ? -18.828 16.875 4.73 1 89.94 103 LYS A O 1
ATOM 837 N N . GLN A 1 104 ? -18.203 14.789 4.902 1 84.25 104 GLN A N 1
ATOM 838 C CA . GLN A 1 104 ? -18.859 14.336 3.684 1 84.25 104 GLN A CA 1
ATOM 839 C C . GLN A 1 104 ? -20.156 13.594 4.004 1 84.25 104 GLN A C 1
ATOM 841 O O . GLN A 1 104 ? -20.266 12.977 5.066 1 84.25 104 GLN A O 1
ATOM 846 N N . MET B 1 1 ? -6.059 -21.359 -0.218 1 96.81 1 MET B N 1
ATOM 847 C CA . MET B 1 1 ? -5.895 -21.922 -1.555 1 96.81 1 MET B CA 1
ATOM 848 C C . MET B 1 1 ? -4.422 -22.016 -1.925 1 96.81 1 MET B C 1
ATOM 850 O O . MET B 1 1 ? -3.635 -21.125 -1.618 1 96.81 1 MET B O 1
ATOM 854 N N . GLU B 1 2 ? -4.07 -23.094 -2.539 1 98.44 2 GLU B N 1
ATOM 855 C CA . GLU B 1 2 ? -2.707 -23.266 -3.033 1 98.44 2 GLU B CA 1
ATOM 856 C C . GLU B 1 2 ? -2.633 -23.047 -4.539 1 98.44 2 GLU B C 1
ATOM 858 O O . GLU B 1 2 ? -3.613 -23.266 -5.254 1 98.44 2 GLU B O 1
ATOM 863 N N . TYR B 1 3 ? -1.492 -22.578 -4.98 1 98.38 3 TYR B N 1
ATOM 864 C CA . TYR B 1 3 ? -1.249 -22.359 -6.402 1 98.38 3 TYR B CA 1
ATOM 865 C C . TYR B 1 3 ? 0.217 -22.594 -6.746 1 98.38 3 TYR B C 1
ATOM 867 O O . TYR B 1 3 ? 1.072 -22.625 -5.859 1 98.38 3 TYR B O 1
ATOM 875 N N . ASN B 1 4 ? 0.484 -22.719 -7.988 1 98.12 4 ASN B N 1
ATOM 876 C CA . ASN B 1 4 ? 1.854 -22.906 -8.445 1 98.12 4 ASN B CA 1
ATOM 877 C C . ASN B 1 4 ? 2.518 -21.594 -8.812 1 98.12 4 ASN B C 1
ATOM 879 O O . ASN B 1 4 ? 1.906 -20.75 -9.469 1 98.12 4 ASN B O 1
ATOM 883 N N . CYS B 1 5 ? 3.703 -21.406 -8.336 1 98.25 5 CYS B N 1
ATOM 884 C CA . CYS B 1 5 ? 4.578 -20.328 -8.758 1 98.25 5 CYS B CA 1
ATOM 885 C C . CYS B 1 5 ? 5.656 -20.828 -9.711 1 98.25 5 CYS B C 1
ATOM 887 O O . CYS B 1 5 ? 6.273 -21.859 -9.461 1 98.25 5 CYS B O 1
ATOM 889 N N . ILE B 1 6 ? 5.852 -20.125 -10.742 1 97.44 6 ILE B N 1
ATOM 890 C CA . ILE B 1 6 ? 6.824 -20.547 -11.742 1 97.44 6 ILE B CA 1
ATOM 891 C C . ILE B 1 6 ? 7.773 -19.391 -12.055 1 97.44 6 ILE B C 1
ATOM 893 O O . ILE B 1 6 ? 7.34 -18.328 -12.484 1 97.44 6 ILE B O 1
ATOM 897 N N . LEU B 1 7 ? 9.016 -19.562 -11.766 1 96.31 7 LEU B N 1
ATOM 898 C CA . LEU B 1 7 ? 10.062 -18.609 -12.117 1 96.31 7 LEU B CA 1
ATOM 899 C C . LEU B 1 7 ? 10.883 -19.125 -13.297 1 96.31 7 LEU B C 1
ATOM 901 O O . LEU B 1 7 ? 11.477 -20.203 -13.227 1 96.31 7 LEU B O 1
ATOM 905 N N . ARG B 1 8 ? 10.797 -18.312 -14.359 1 91.56 8 ARG B N 1
ATOM 906 C CA . ARG B 1 8 ? 11.578 -18.672 -15.531 1 91.56 8 ARG B CA 1
ATOM 907 C C . ARG B 1 8 ? 12.82 -17.797 -15.656 1 91.56 8 ARG B C 1
ATOM 909 O O . ARG B 1 8 ? 12.727 -16.562 -15.633 1 91.56 8 ARG B O 1
ATOM 916 N N . ASP B 1 9 ? 13.969 -18.344 -15.578 1 87.25 9 ASP B N 1
ATOM 917 C CA . ASP B 1 9 ? 15.258 -17.688 -15.797 1 87.25 9 ASP B CA 1
ATOM 918 C C . ASP B 1 9 ? 16.031 -18.375 -16.922 1 87.25 9 ASP B C 1
ATOM 920 O O . ASP B 1 9 ? 16.844 -19.266 -16.672 1 87.25 9 ASP B O 1
ATOM 924 N N . GLY B 1 10 ? 15.898 -17.797 -18.125 1 86.25 10 GLY B N 1
ATOM 925 C CA . GLY B 1 10 ? 16.453 -18.5 -19.266 1 86.25 10 GLY B CA 1
ATOM 926 C C . GLY B 1 10 ? 15.914 -19.906 -19.406 1 86.25 10 GLY B C 1
ATOM 927 O O . GLY B 1 10 ? 14.703 -20.125 -19.438 1 86.25 10 GLY B O 1
ATOM 928 N N . PRO B 1 11 ? 16.906 -20.859 -19.531 1 89.75 11 PRO B N 1
ATOM 929 C CA . PRO B 1 11 ? 16.484 -22.25 -19.688 1 89.75 11 PRO B CA 1
ATOM 930 C C . PRO B 1 11 ? 16.031 -22.891 -18.391 1 89.75 11 PRO B C 1
ATOM 932 O O . PRO B 1 11 ? 15.43 -23.969 -18.391 1 89.75 11 PRO B O 1
ATOM 935 N N . ARG B 1 12 ? 16.297 -22.25 -17.281 1 91.06 12 ARG B N 1
ATOM 936 C CA . ARG B 1 12 ? 15.961 -22.797 -15.961 1 91.06 12 ARG B CA 1
ATOM 937 C C . ARG B 1 12 ? 14.57 -22.359 -15.523 1 91.06 12 ARG B C 1
ATOM 939 O O . ARG B 1 12 ? 14.148 -21.234 -15.805 1 91.06 12 ARG B O 1
ATOM 946 N N . ARG B 1 13 ? 13.859 -23.422 -14.992 1 94.19 13 ARG B N 1
ATOM 947 C CA . ARG B 1 13 ? 12.539 -23.188 -14.43 1 94.19 13 ARG B CA 1
ATOM 948 C C . ARG B 1 13 ? 12.469 -23.656 -12.977 1 94.19 13 ARG B C 1
ATOM 950 O O . ARG B 1 13 ? 12.984 -24.719 -12.641 1 94.19 13 ARG B O 1
ATOM 957 N N . GLU B 1 14 ? 11.992 -22.828 -12.086 1 95.94 14 GLU B N 1
ATOM 958 C CA . GLU B 1 14 ? 11.742 -23.203 -10.695 1 95.94 14 GLU B CA 1
ATOM 959 C C . GLU B 1 14 ? 10.25 -23.125 -10.359 1 95.94 14 GLU B C 1
ATOM 961 O O . GLU B 1 14 ? 9.578 -22.156 -10.727 1 95.94 14 GLU B O 1
ATOM 966 N N . ILE B 1 15 ? 9.781 -24.203 -9.734 1 97.44 15 ILE B N 1
ATOM 967 C CA . ILE B 1 15 ? 8.375 -24.266 -9.375 1 97.44 15 ILE B CA 1
ATOM 968 C C . ILE B 1 15 ? 8.242 -24.469 -7.863 1 97.44 15 ILE B C 1
ATOM 970 O O . ILE B 1 15 ? 8.969 -25.266 -7.27 1 97.44 15 ILE B O 1
ATOM 974 N N . TRP B 1 16 ? 7.379 -23.781 -7.207 1 98.31 16 TRP B N 1
ATOM 975 C CA . TRP B 1 16 ? 7.055 -23.984 -5.801 1 98.31 16 TRP B CA 1
ATOM 976 C C . TRP B 1 16 ? 5.59 -23.672 -5.527 1 98.31 16 TRP B C 1
ATOM 978 O O . TRP B 1 16 ? 4.883 -23.156 -6.402 1 98.31 16 TRP B O 1
ATOM 988 N N . THR B 1 17 ? 5.129 -24.031 -4.367 1 98.69 17 THR B N 1
ATOM 989 C CA . THR B 1 17 ? 3.734 -23.812 -3.992 1 98.69 17 THR B CA 1
ATOM 990 C C . THR B 1 17 ? 3.578 -22.516 -3.201 1 98.69 17 THR B C 1
ATOM 992 O O . THR B 1 17 ? 4.332 -22.266 -2.258 1 98.69 17 THR B O 1
ATOM 995 N N . GLY B 1 18 ? 2.715 -21.656 -3.688 1 98.69 18 GLY B N 1
ATOM 996 C CA . GLY B 1 18 ? 2.223 -20.531 -2.906 1 98.69 18 GLY B CA 1
ATOM 997 C C . GLY B 1 18 ? 0.877 -20.797 -2.258 1 98.69 18 GLY B C 1
ATOM 998 O O . GLY B 1 18 ? 0.138 -21.688 -2.691 1 98.69 18 GLY B O 1
ATOM 999 N N . LYS B 1 19 ? 0.62 -20.125 -1.235 1 98.81 19 LYS B N 1
ATOM 1000 C CA . LYS B 1 19 ? -0.669 -20.188 -0.554 1 98.81 19 LYS B CA 1
ATOM 1001 C C . LYS B 1 19 ? -1.267 -18.797 -0.373 1 98.81 19 LYS B C 1
ATOM 1003 O O . LYS B 1 19 ? -0.549 -17.844 -0.063 1 98.81 19 LYS B O 1
ATOM 1008 N N . ILE B 1 20 ? -2.549 -18.734 -0.6 1 98.81 20 ILE B N 1
ATOM 1009 C CA . ILE B 1 20 ? -3.24 -17.469 -0.38 1 98.81 20 ILE B CA 1
ATOM 1010 C C . ILE B 1 20 ? -4.488 -17.703 0.47 1 98.81 20 ILE B C 1
ATOM 1012 O O . ILE B 1 20 ? -5.219 -18.672 0.255 1 98.81 20 ILE B O 1
ATOM 1016 N N . LEU B 1 21 ? -4.625 -16.906 1.433 1 98.38 21 LEU B N 1
ATOM 1017 C CA . LEU B 1 21 ? -5.801 -16.891 2.295 1 98.38 21 LEU B CA 1
ATOM 1018 C C . LEU B 1 21 ? -6.488 -15.539 2.26 1 98.38 21 LEU B C 1
ATOM 1020 O O . LEU B 1 21 ? -5.902 -14.531 2.666 1 98.38 21 LEU B O 1
ATOM 1024 N N . LEU B 1 22 ? -7.668 -15.469 1.718 1 98.44 22 LEU B N 1
ATOM 1025 C CA . LEU B 1 22 ? -8.453 -14.242 1.726 1 98.44 22 LEU B CA 1
ATOM 1026 C C . LEU B 1 22 ? -8.992 -13.953 3.123 1 98.44 22 LEU B C 1
ATOM 1028 O O . LEU B 1 22 ? -9.711 -14.773 3.699 1 98.44 22 LEU B O 1
ATOM 1032 N N . LEU B 1 23 ? -8.633 -12.797 3.66 1 97.81 23 LEU B N 1
ATOM 1033 C CA . LEU B 1 23 ? -9.062 -12.422 5 1 97.81 23 LEU B CA 1
ATOM 1034 C C . LEU B 1 23 ? -10.359 -11.617 4.945 1 97.81 23 LEU B C 1
ATOM 1036 O O . LEU B 1 23 ? -11.305 -11.898 5.691 1 97.81 23 LEU B O 1
ATOM 1040 N N . ARG B 1 24 ? -10.391 -10.586 4.164 1 96.62 24 ARG B N 1
ATOM 1041 C CA . ARG B 1 24 ? -11.516 -9.672 3.977 1 96.62 24 ARG B CA 1
ATOM 1042 C C . ARG B 1 24 ? -11.602 -9.195 2.531 1 96.62 24 ARG B C 1
ATOM 1044 O O . ARG B 1 24 ? -10.586 -9.125 1.835 1 96.62 24 ARG B O 1
ATOM 1051 N N . TRP B 1 25 ? -12.789 -8.914 2.107 1 95.38 25 TRP B N 1
ATOM 1052 C CA . TRP B 1 25 ? -12.945 -8.336 0.777 1 95.38 25 TRP B CA 1
ATOM 1053 C C . TRP B 1 25 ? -14.211 -7.488 0.699 1 95.38 25 TRP B C 1
ATOM 1055 O O . TRP B 1 25 ? -15.203 -7.781 1.364 1 95.38 25 TRP B O 1
ATOM 1065 N N . ARG B 1 26 ? -14.133 -6.441 0.069 1 92.81 26 ARG B N 1
ATOM 1066 C CA . ARG B 1 26 ? -15.227 -5.602 -0.418 1 92.81 26 ARG B CA 1
ATOM 1067 C C . ARG B 1 26 ? -15.047 -5.281 -1.898 1 92.81 26 ARG B C 1
ATOM 1069 O O . ARG B 1 26 ? -13.961 -5.465 -2.455 1 92.81 26 ARG B O 1
ATOM 1076 N N . PRO B 1 27 ? -16.109 -4.926 -2.531 1 90.94 27 PRO B N 1
ATOM 1077 C CA . PRO B 1 27 ? -15.938 -4.594 -3.945 1 90.94 27 PRO B CA 1
ATOM 1078 C C . PRO B 1 27 ? -14.75 -3.656 -4.188 1 90.94 27 PRO B C 1
ATOM 1080 O O . PRO B 1 27 ? -14.734 -2.539 -3.666 1 90.94 27 PRO B O 1
ATOM 1083 N N . GLY B 1 28 ? -13.766 -4.176 -4.891 1 90.25 28 GLY B N 1
ATOM 1084 C CA . GLY B 1 28 ? -12.625 -3.365 -5.273 1 90.25 28 GLY B CA 1
ATOM 1085 C C . GLY B 1 28 ? -11.523 -3.352 -4.227 1 90.25 28 GLY B C 1
ATOM 1086 O O . GLY B 1 28 ? -10.578 -2.572 -4.328 1 90.25 28 GLY B O 1
ATOM 1087 N N . TRP B 1 29 ? -11.586 -4.09 -3.189 1 96.25 29 TRP B N 1
ATOM 1088 C CA . TRP B 1 29 ? -10.57 -4.105 -2.141 1 96.25 29 TRP B CA 1
ATOM 1089 C C . TRP B 1 29 ? -10.438 -5.496 -1.53 1 96.25 29 TRP B C 1
ATOM 1091 O O . TRP B 1 29 ? -11.438 -6.109 -1.142 1 96.25 29 TRP B O 1
ATOM 1101 N N . TYR B 1 30 ? -9.242 -5.941 -1.456 1 98.06 30 TYR B N 1
ATOM 1102 C CA . TYR B 1 30 ? -8.922 -7.254 -0.909 1 98.06 30 TYR B CA 1
ATOM 1103 C C . TYR B 1 30 ? -7.867 -7.148 0.188 1 98.06 30 TYR B C 1
ATOM 1105 O O . TYR B 1 30 ? -6.91 -6.383 0.064 1 98.06 30 TYR B O 1
ATOM 1113 N N . GLU B 1 31 ? -8.031 -7.844 1.264 1 98.62 31 GLU B N 1
ATOM 1114 C CA . GLU B 1 31 ? -7.012 -8.141 2.27 1 98.62 31 GLU B CA 1
ATOM 1115 C C . GLU B 1 31 ? -6.742 -9.641 2.357 1 98.62 31 GLU B C 1
ATOM 1117 O O . GLU B 1 31 ? -7.668 -10.438 2.504 1 98.62 31 GLU B O 1
ATOM 1122 N N . ALA B 1 32 ? -5.496 -10.016 2.188 1 98.81 32 ALA B N 1
ATOM 1123 C CA . ALA B 1 32 ? -5.168 -11.438 2.141 1 98.81 32 ALA B CA 1
ATOM 1124 C C . ALA B 1 32 ? -3.775 -11.695 2.709 1 98.81 32 ALA B C 1
ATOM 1126 O O . ALA B 1 32 ? -3.004 -10.758 2.932 1 98.81 32 ALA B O 1
ATOM 1127 N N . GLU B 1 33 ? -3.514 -12.883 2.969 1 98.81 33 GLU B N 1
ATOM 1128 C CA . GLU B 1 33 ? -2.188 -13.391 3.312 1 98.81 33 GLU B CA 1
ATOM 1129 C C . GLU B 1 33 ? -1.641 -14.297 2.213 1 98.81 33 GLU B C 1
ATOM 1131 O O . GLU B 1 33 ? -2.361 -15.148 1.69 1 98.81 33 GLU B O 1
ATOM 1136 N N . ILE B 1 34 ? -0.466 -14.078 1.843 1 98.81 34 ILE B N 1
ATOM 1137 C CA . ILE B 1 34 ? 0.226 -14.906 0.862 1 98.81 34 ILE B CA 1
ATOM 1138 C C . ILE B 1 34 ? 1.502 -15.477 1.477 1 98.81 34 ILE B C 1
ATOM 1140 O O . ILE B 1 34 ? 2.225 -14.773 2.186 1 98.81 34 ILE B O 1
ATOM 1144 N N . ASN B 1 35 ? 1.709 -16.719 1.259 1 98.62 35 ASN B N 1
ATOM 1145 C CA . ASN B 1 35 ? 2.92 -17.406 1.707 1 98.62 35 ASN B CA 1
ATOM 1146 C C . ASN B 1 35 ? 3.559 -18.203 0.58 1 98.62 35 ASN B C 1
ATOM 1148 O O . ASN B 1 35 ? 2.857 -18.844 -0.204 1 98.62 35 ASN B O 1
ATOM 1152 N N . GLY B 1 36 ? 4.809 -18.125 0.524 1 98.06 36 GLY B N 1
ATOM 1153 C CA . GLY B 1 36 ? 5.578 -18.922 -0.412 1 98.06 36 GLY B CA 1
ATOM 1154 C C . GLY B 1 36 ? 7.066 -18.922 -0.115 1 98.06 36 GLY B C 1
ATOM 1155 O O . GLY B 1 36 ? 7.645 -17.875 0.179 1 98.06 36 GLY B O 1
ATOM 1156 N N . ARG B 1 37 ? 7.621 -20.078 -0.107 1 96.88 37 ARG B N 1
ATOM 1157 C CA . ARG B 1 37 ? 9.055 -20.266 0.095 1 96.88 37 ARG B CA 1
ATOM 1158 C C . ARG B 1 37 ? 9.508 -19.641 1.413 1 96.88 37 ARG B C 1
ATOM 1160 O O . ARG B 1 37 ? 10.57 -19.016 1.481 1 96.88 37 ARG B O 1
ATOM 1167 N N . GLY B 1 38 ? 8.609 -19.688 2.387 1 96.31 38 GLY B N 1
ATOM 1168 C CA . GLY B 1 38 ? 8.984 -19.281 3.734 1 96.31 38 GLY B CA 1
ATOM 1169 C C . GLY B 1 38 ? 8.75 -17.812 4.008 1 96.31 38 GLY B C 1
ATOM 1170 O O . GLY B 1 38 ? 8.992 -17.328 5.117 1 96.31 38 GLY B O 1
ATOM 1171 N N . THR B 1 39 ? 8.367 -17.078 3.002 1 98.31 39 THR B N 1
ATOM 1172 C CA . THR B 1 39 ? 8.094 -15.656 3.211 1 98.31 39 THR B CA 1
ATOM 1173 C C . THR B 1 39 ? 6.598 -15.406 3.371 1 98.31 39 THR B C 1
ATOM 1175 O O . THR B 1 39 ? 5.789 -15.984 2.643 1 98.31 39 THR B O 1
ATOM 1178 N N . TYR B 1 40 ? 6.281 -14.625 4.352 1 98.56 40 TYR B N 1
ATOM 1179 C CA . TYR B 1 40 ? 4.898 -14.266 4.645 1 98.56 40 TYR B CA 1
ATOM 1180 C C . TYR B 1 40 ? 4.609 -12.836 4.203 1 98.56 40 TYR B C 1
ATOM 1182 O O . TYR B 1 40 ? 5.344 -11.906 4.551 1 98.56 40 TYR B O 1
ATOM 1190 N N . PHE B 1 41 ? 3.447 -12.664 3.414 1 98.75 41 PHE B N 1
ATOM 1191 C CA . PHE B 1 41 ? 3 -11.359 2.951 1 98.75 41 PHE B CA 1
ATOM 1192 C C . PHE B 1 41 ? 1.575 -11.078 3.412 1 98.75 41 PHE B C 1
ATOM 1194 O O . PHE B 1 41 ? 0.659 -11.844 3.111 1 98.75 41 PHE B O 1
ATOM 1201 N N . HIS B 1 42 ? 1.377 -10.055 4.195 1 98.81 42 HIS B N 1
ATOM 1202 C CA . HIS B 1 42 ? 0.053 -9.477 4.41 1 98.81 42 HIS B CA 1
ATOM 1203 C C . HIS B 1 42 ? -0.26 -8.414 3.365 1 98.81 42 HIS B C 1
ATOM 1205 O O . HIS B 1 42 ? 0.373 -7.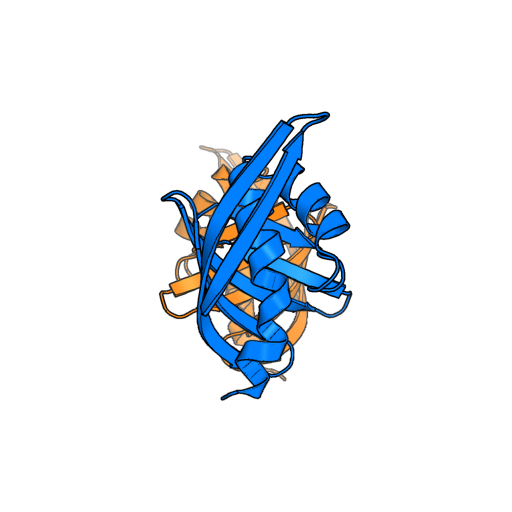359 3.342 1 98.81 42 HIS B O 1
ATOM 1211 N N . ILE B 1 43 ? -1.217 -8.695 2.467 1 98.88 43 ILE B N 1
ATOM 1212 C CA . ILE B 1 43 ? -1.363 -7.785 1.332 1 98.88 43 ILE B CA 1
ATOM 1213 C C . ILE B 1 43 ? -2.73 -7.109 1.388 1 98.88 43 ILE B C 1
ATOM 1215 O O . ILE B 1 43 ? -3.701 -7.691 1.875 1 98.88 43 ILE B O 1
ATOM 1219 N N . LEU B 1 44 ? -2.76 -5.898 1.005 1 98.81 44 LEU B N 1
ATOM 1220 C CA . LEU B 1 44 ? -3.947 -5.16 0.597 1 98.81 44 LEU B CA 1
ATOM 1221 C C . LEU B 1 44 ? -3.885 -4.805 -0.884 1 98.81 44 LEU B C 1
ATOM 1223 O O . LEU B 1 44 ? -2.848 -4.355 -1.376 1 98.81 44 LEU B O 1
ATOM 1227 N N . ALA B 1 45 ? -4.914 -5.125 -1.626 1 98.75 45 ALA B N 1
ATOM 1228 C CA . ALA B 1 45 ? -4.945 -4.867 -3.062 1 98.75 45 ALA B CA 1
ATOM 1229 C C . ALA B 1 45 ? -6.34 -4.434 -3.51 1 98.75 45 ALA B C 1
ATOM 1231 O O . ALA B 1 45 ? -7.34 -4.793 -2.881 1 98.75 45 ALA B O 1
ATOM 1232 N N . GLY B 1 46 ? -6.379 -3.664 -4.496 1 97.81 46 GLY B N 1
ATOM 1233 C CA . GLY B 1 46 ? -7.668 -3.23 -5.008 1 97.81 46 GLY B CA 1
ATOM 1234 C C . GLY B 1 46 ? -7.559 -2.16 -6.078 1 97.81 46 GLY B C 1
ATOM 1235 O O . GLY B 1 46 ? -6.527 -2.043 -6.742 1 97.81 46 GLY B O 1
ATOM 1236 N N . GLN B 1 47 ? -8.711 -1.549 -6.293 1 97.12 47 GLN B N 1
ATOM 1237 C CA . GLN B 1 47 ? -8.805 -0.465 -7.266 1 97.12 47 GLN B CA 1
ATOM 1238 C C . GLN B 1 47 ? -8.82 0.895 -6.574 1 97.12 47 GLN B C 1
ATOM 1240 O O . GLN B 1 47 ? -9.43 1.053 -5.516 1 97.12 47 GLN B O 1
ATOM 1245 N N . HIS B 1 48 ? -8.055 1.785 -7.074 1 96.5 48 HIS B N 1
ATOM 1246 C CA . HIS B 1 48 ? -8.18 3.189 -6.699 1 96.5 48 HIS B CA 1
ATOM 1247 C C . HIS B 1 48 ? -8.586 4.047 -7.891 1 96.5 48 HIS B C 1
ATOM 1249 O O . HIS B 1 48 ? -8.938 3.516 -8.945 1 96.5 48 HIS B O 1
ATOM 1255 N N . LYS B 1 49 ? -8.68 5.324 -7.723 1 95.62 49 LYS B N 1
ATOM 1256 C CA . LYS B 1 49 ? -9.25 6.246 -8.703 1 95.62 49 LYS B CA 1
ATOM 1257 C C . LYS B 1 49 ? -8.562 6.094 -10.062 1 95.62 49 LYS B C 1
ATOM 1259 O O . LYS B 1 49 ? -9.203 6.23 -11.102 1 95.62 49 LYS B O 1
ATOM 1264 N N . TYR B 1 50 ? -7.305 5.699 -10.023 1 95.5 50 TYR B N 1
ATOM 1265 C CA . TYR B 1 50 ? -6.523 5.785 -11.25 1 95.5 50 TYR B CA 1
ATOM 1266 C C . TYR B 1 50 ? -6.074 4.402 -11.703 1 95.5 50 TYR B C 1
ATOM 1268 O O . TYR B 1 50 ? -5.391 4.273 -12.727 1 95.5 50 TYR B O 1
ATOM 1276 N N . GLY B 1 51 ? -6.402 3.363 -11.055 1 97.19 51 GLY B N 1
ATOM 1277 C CA . GLY B 1 51 ? -5.957 2.033 -11.438 1 97.19 51 GLY B CA 1
ATOM 1278 C C . GLY B 1 51 ? -5.996 1.039 -10.289 1 97.19 51 GLY B C 1
ATOM 1279 O O . GLY B 1 51 ? -6.863 1.123 -9.422 1 97.19 51 GLY B O 1
ATOM 1280 N N . ASN B 1 52 ? -5.188 0.045 -10.391 1 98.44 52 ASN B N 1
ATOM 1281 C CA . ASN B 1 52 ? -5.059 -0.982 -9.359 1 98.44 52 ASN B CA 1
ATOM 1282 C C . ASN B 1 52 ? -3.816 -0.768 -8.508 1 98.44 52 ASN B C 1
ATOM 1284 O O . ASN B 1 52 ? -2.846 -0.154 -8.953 1 98.44 52 ASN B O 1
ATOM 1288 N N . TYR B 1 53 ? -3.85 -1.236 -7.332 1 98.75 53 TYR B N 1
ATOM 1289 C CA . TYR B 1 53 ? -2.691 -1.073 -6.461 1 98.75 53 TYR B CA 1
ATOM 1290 C C . TYR B 1 53 ? -2.484 -2.309 -5.59 1 98.75 53 TYR B C 1
ATOM 1292 O O . TYR B 1 53 ? -3.393 -3.127 -5.438 1 98.75 53 TYR B O 1
ATOM 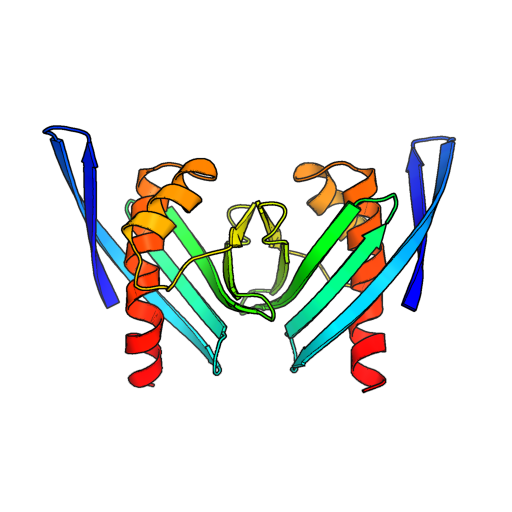1300 N N . LEU B 1 54 ? -1.307 -2.455 -5.121 1 98.94 54 LEU B N 1
ATOM 1301 C CA . LEU B 1 54 ? -0.889 -3.42 -4.109 1 98.94 54 LEU B CA 1
ATOM 1302 C C . LEU B 1 54 ? -0.157 -2.727 -2.967 1 98.94 54 LEU B C 1
ATOM 1304 O O . LEU B 1 54 ? 0.677 -1.849 -3.199 1 98.94 54 LEU B O 1
ATOM 1308 N N . CYS B 1 55 ? -0.471 -3.105 -1.776 1 98.88 55 CYS B N 1
ATOM 1309 C CA . CYS B 1 55 ? 0.24 -2.701 -0.568 1 98.88 55 CYS B CA 1
ATOM 1310 C C . CYS B 1 55 ? 0.63 -3.916 0.266 1 98.88 55 CYS B C 1
ATOM 1312 O O . CYS B 1 55 ? -0.198 -4.793 0.521 1 98.88 55 CYS B O 1
ATOM 1314 N N . ILE B 1 56 ? 1.854 -4.031 0.573 1 98.94 56 ILE B N 1
ATOM 1315 C CA . ILE B 1 56 ? 2.375 -5.051 1.477 1 98.94 56 ILE B CA 1
ATOM 1316 C C . ILE B 1 56 ? 3.062 -4.383 2.666 1 98.94 56 ILE B C 1
ATOM 1318 O O . ILE B 1 56 ? 4.289 -4.277 2.703 1 98.94 56 ILE B O 1
ATOM 1322 N N . PRO B 1 57 ? 2.258 -4.035 3.658 1 98.69 57 PRO B N 1
ATOM 1323 C CA . PRO B 1 57 ? 2.777 -3.16 4.715 1 98.69 57 PRO B CA 1
ATOM 1324 C C . PRO B 1 57 ? 3.953 -3.777 5.465 1 98.69 57 PRO B C 1
ATOM 1326 O O . PRO B 1 57 ? 4.887 -3.066 5.848 1 98.69 57 PRO B O 1
ATOM 1329 N N . ASN B 1 58 ? 3.947 -5.094 5.594 1 98.44 58 ASN B N 1
ATOM 1330 C CA . ASN B 1 58 ? 5 -5.73 6.383 1 98.44 58 ASN B CA 1
ATOM 1331 C C . ASN B 1 58 ? 6.285 -5.887 5.574 1 98.44 58 ASN B C 1
ATOM 1333 O O . ASN B 1 58 ? 7.301 -6.34 6.102 1 98.44 58 ASN B O 1
ATOM 1337 N N . HIS B 1 59 ? 6.309 -5.477 4.34 1 98.5 59 HIS B N 1
ATOM 1338 C CA . HIS B 1 59 ? 7.508 -5.504 3.512 1 98.5 59 HIS B CA 1
ATOM 1339 C C . HIS B 1 59 ? 7.812 -4.125 2.941 1 98.5 59 HIS B C 1
ATOM 1341 O O . HIS B 1 59 ? 8.688 -3.982 2.082 1 98.5 59 HIS B O 1
ATOM 1347 N N . ASP B 1 60 ? 7.094 -3.125 3.322 1 98.5 60 ASP B N 1
ATOM 1348 C CA . ASP B 1 60 ? 7.305 -1.725 2.969 1 98.5 60 ASP B CA 1
ATOM 1349 C C . ASP B 1 60 ? 7.152 -1.508 1.466 1 98.5 60 ASP B C 1
ATOM 1351 O O . ASP B 1 60 ? 7.918 -0.757 0.86 1 98.5 60 ASP B O 1
ATOM 1355 N N . VAL B 1 61 ? 6.18 -2.234 0.856 1 98.75 61 VAL B N 1
ATOM 1356 C CA . VAL B 1 61 ? 5.961 -2.152 -0.584 1 98.75 61 VAL B CA 1
ATOM 1357 C C . VAL B 1 61 ? 4.562 -1.612 -0.866 1 98.75 61 VAL B C 1
ATOM 1359 O O . VAL B 1 61 ? 3.586 -2.045 -0.249 1 98.75 61 VAL B O 1
ATOM 1362 N N . GLY B 1 62 ? 4.398 -0.699 -1.675 1 98.81 62 GLY B N 1
ATOM 1363 C CA . GLY B 1 62 ? 3.193 -0.176 -2.303 1 98.81 62 GLY B CA 1
ATOM 1364 C C . GLY B 1 62 ? 3.402 0.224 -3.75 1 98.81 62 GLY B C 1
ATOM 1365 O O . GLY B 1 62 ? 4.363 0.924 -4.074 1 98.81 62 GLY B O 1
ATOM 1366 N N . CYS B 1 63 ? 2.51 -0.24 -4.609 1 98.75 63 CYS B N 1
ATOM 1367 C CA . CYS B 1 63 ? 2.771 0.063 -6.012 1 98.75 63 CYS B CA 1
ATOM 1368 C C . CYS B 1 63 ? 1.491 -0.015 -6.836 1 98.75 63 CYS B C 1
ATOM 1370 O O . CYS B 1 63 ? 0.476 -0.531 -6.363 1 98.75 63 CYS B O 1
ATOM 1372 N N . GLU B 1 64 ? 1.625 0.546 -8.039 1 98.69 64 GLU B N 1
ATOM 1373 C CA . GLU B 1 64 ? 0.58 0.364 -9.039 1 98.69 64 GLU B CA 1
ATOM 1374 C C . GLU B 1 64 ? 0.63 -1.038 -9.641 1 98.69 64 GLU B C 1
ATOM 1376 O O . GLU B 1 64 ? 1.707 -1.622 -9.773 1 98.69 64 GLU B O 1
ATOM 1381 N N . LEU B 1 65 ? -0.461 -1.454 -9.969 1 98.56 65 LEU B N 1
ATOM 1382 C CA . LEU B 1 65 ? -0.569 -2.754 -10.617 1 98.56 65 LEU B CA 1
ATOM 1383 C C . LEU B 1 65 ? -1.328 -2.639 -11.938 1 98.56 65 LEU B C 1
ATOM 1385 O O . LEU B 1 65 ? -2.119 -1.711 -12.125 1 98.56 65 LEU B O 1
ATOM 1389 N N . SER B 1 66 ? -1.062 -3.586 -12.82 1 98.38 66 SER B N 1
ATOM 1390 C CA . SER B 1 66 ? -1.995 -3.904 -13.891 1 98.38 66 SER B CA 1
ATOM 1391 C C . SER B 1 66 ? -3.16 -4.746 -13.383 1 98.38 66 SER B C 1
ATOM 1393 O O . SER B 1 66 ? -3.395 -4.82 -12.172 1 98.38 66 SER B O 1
ATOM 1395 N N . ASP B 1 67 ? -3.971 -5.316 -14.328 1 98.12 67 ASP B N 1
ATOM 1396 C CA . ASP B 1 67 ? -5 -6.27 -13.922 1 98.12 67 ASP B CA 1
ATOM 1397 C C . ASP B 1 67 ? -4.402 -7.398 -13.086 1 98.12 67 ASP B C 1
ATOM 1399 O O . ASP B 1 67 ? -3.291 -7.859 -13.352 1 98.12 67 ASP B O 1
ATOM 1403 N N . PHE B 1 68 ? -5.148 -7.855 -12.078 1 97.94 68 PHE B N 1
ATOM 1404 C CA . PHE B 1 68 ? -4.633 -8.875 -11.172 1 97.94 68 PHE B CA 1
ATOM 1405 C C . PHE B 1 68 ? -4.203 -10.117 -11.945 1 97.94 68 PHE B C 1
ATOM 1407 O O . PHE B 1 68 ? -3.283 -10.828 -11.523 1 97.94 68 PHE B O 1
ATOM 1414 N N . SER B 1 69 ? -4.805 -10.32 -13.156 1 97.44 69 SER B N 1
ATOM 1415 C CA . SER B 1 69 ? -4.531 -11.523 -13.93 1 97.44 69 SER B CA 1
ATOM 1416 C C . SER B 1 69 ? -3.295 -11.344 -14.805 1 97.44 69 SER B C 1
ATOM 1418 O O . SER B 1 69 ? -2.814 -12.312 -15.406 1 97.44 69 SER B O 1
ATOM 1420 N N . ASP B 1 70 ? -2.832 -10.117 -14.883 1 98.19 70 ASP B N 1
ATOM 1421 C CA . ASP B 1 70 ? -1.634 -9.852 -15.672 1 98.19 70 ASP B CA 1
ATOM 1422 C C . ASP B 1 70 ? -0.371 -10.203 -14.891 1 98.19 70 ASP B C 1
ATOM 1424 O O . ASP B 1 70 ? 0.397 -9.312 -14.508 1 98.19 70 ASP B O 1
ATOM 1428 N N . ILE B 1 71 ? -0.141 -11.438 -14.75 1 97.81 71 ILE B N 1
ATOM 1429 C CA . ILE B 1 71 ? 0.924 -11.953 -13.898 1 97.81 71 ILE B CA 1
ATOM 1430 C C . ILE B 1 71 ? 2.277 -11.461 -14.406 1 97.81 71 ILE B C 1
ATOM 1432 O O . ILE B 1 71 ? 3.133 -11.047 -13.617 1 97.81 71 ILE B O 1
ATOM 1436 N N . PHE B 1 72 ? 2.508 -11.43 -15.703 1 97.06 72 PHE B N 1
ATOM 1437 C CA . PHE B 1 72 ? 3.789 -11.039 -16.281 1 97.06 72 PHE B CA 1
ATOM 1438 C C . PHE B 1 72 ? 4.125 -9.602 -15.922 1 97.06 72 PHE B C 1
ATOM 1440 O O . PHE B 1 72 ? 5.203 -9.32 -15.391 1 97.06 72 PHE B O 1
ATOM 1447 N N . TRP B 1 73 ? 3.203 -8.664 -16.172 1 98.31 73 TRP B N 1
ATOM 1448 C CA . TRP B 1 73 ? 3.436 -7.254 -15.875 1 98.31 73 TRP B CA 1
ATOM 1449 C C . TRP B 1 73 ? 3.617 -7.027 -14.383 1 98.31 73 TRP B C 1
ATOM 1451 O O . TRP B 1 73 ? 4.543 -6.328 -13.961 1 98.31 73 TRP B O 1
ATOM 1461 N N . ASN B 1 74 ? 2.732 -7.703 -13.555 1 98.62 74 ASN B N 1
ATOM 1462 C CA . ASN B 1 74 ? 2.781 -7.508 -12.109 1 98.62 74 ASN B CA 1
ATOM 1463 C C . ASN B 1 74 ? 4.062 -8.078 -11.516 1 98.62 74 ASN B C 1
ATOM 1465 O O . ASN B 1 74 ? 4.645 -7.484 -10.602 1 98.62 74 ASN B O 1
ATOM 1469 N N . GLU B 1 75 ? 4.492 -9.18 -12.039 1 98.31 75 GLU B N 1
ATOM 1470 C CA . GLU B 1 75 ? 5.766 -9.742 -11.609 1 98.31 75 GLU B CA 1
ATOM 1471 C C . GLU B 1 75 ? 6.918 -8.797 -11.914 1 98.31 75 GLU B C 1
ATOM 1473 O O . GLU B 1 75 ? 7.785 -8.562 -11.062 1 98.31 75 GLU B O 1
ATOM 1478 N N . GLY B 1 76 ? 6.973 -8.359 -13.156 1 97.75 76 GLY B N 1
ATOM 1479 C CA . GLY B 1 76 ? 7.992 -7.395 -13.531 1 97.75 76 GLY B CA 1
ATOM 1480 C C . GLY B 1 76 ? 8.008 -6.164 -12.641 1 97.75 76 GLY B C 1
ATOM 1481 O O . GLY B 1 76 ? 9.07 -5.723 -12.203 1 97.75 76 GLY B O 1
ATOM 1482 N N . ARG B 1 77 ? 6.867 -5.641 -12.352 1 98.38 77 ARG B N 1
ATOM 1483 C CA . ARG B 1 77 ? 6.723 -4.465 -11.5 1 98.38 77 ARG B CA 1
ATOM 1484 C C . ARG B 1 77 ? 7.227 -4.742 -10.086 1 98.38 77 ARG B C 1
ATOM 1486 O O . ARG B 1 77 ? 8.023 -3.975 -9.539 1 98.38 77 ARG B O 1
ATOM 1493 N N . LEU B 1 78 ? 6.844 -5.859 -9.484 1 98.69 78 LEU B N 1
ATOM 1494 C CA . LEU B 1 78 ? 7.191 -6.215 -8.117 1 98.69 78 LEU B CA 1
ATOM 1495 C C . LEU B 1 78 ? 8.664 -6.59 -8.008 1 98.69 78 LEU B C 1
ATOM 1497 O O . LEU B 1 78 ? 9.305 -6.336 -6.984 1 98.69 78 LEU B O 1
ATOM 1501 N N . SER B 1 79 ? 9.227 -7.113 -9.086 1 98.06 79 SER B N 1
ATOM 1502 C CA . SER B 1 79 ? 10.617 -7.551 -9.07 1 98.06 79 SER B CA 1
ATOM 1503 C C . SER B 1 79 ? 11.57 -6.367 -8.961 1 98.06 79 SER B C 1
ATOM 1505 O O . SER B 1 79 ? 12.742 -6.535 -8.617 1 98.06 79 SER B O 1
ATOM 1507 N N . SER B 1 80 ? 11.086 -5.211 -9.273 1 98.12 80 SER B N 1
ATOM 1508 C CA . SER B 1 80 ? 11.906 -4.016 -9.094 1 98.12 80 SER B CA 1
ATOM 1509 C C . SER B 1 80 ? 11.883 -3.543 -7.645 1 98.12 80 SER B C 1
ATOM 1511 O O . SER B 1 80 ? 12.695 -2.705 -7.246 1 98.12 80 SER B O 1
ATOM 1513 N N . LEU B 1 81 ? 11.016 -4.133 -6.805 1 98.25 81 LEU B N 1
ATOM 1514 C CA . LEU B 1 81 ? 10.789 -3.619 -5.461 1 98.25 81 LEU B CA 1
ATOM 1515 C C . LEU B 1 81 ? 11.141 -4.668 -4.41 1 98.25 81 LEU B C 1
ATOM 1517 O O . LEU B 1 81 ? 11.312 -4.344 -3.232 1 98.25 81 LEU B O 1
ATOM 1521 N N . MET B 1 82 ? 11.195 -5.961 -4.852 1 98.12 82 MET B N 1
ATOM 1522 C CA . MET B 1 82 ? 11.453 -7.059 -3.926 1 98.12 82 MET B CA 1
ATOM 1523 C C . MET B 1 82 ? 12.164 -8.211 -4.633 1 98.12 82 MET B C 1
ATOM 1525 O O . MET B 1 82 ? 12.406 -8.148 -5.84 1 98.12 82 MET B O 1
ATOM 1529 N N . ARG B 1 83 ? 12.648 -9.219 -3.838 1 97.38 83 ARG B N 1
ATOM 1530 C CA . ARG B 1 83 ? 13.297 -10.383 -4.426 1 97.38 83 ARG B CA 1
ATOM 1531 C C . ARG B 1 83 ? 12.406 -11.039 -5.473 1 97.38 83 ARG B C 1
ATOM 1533 O O . ARG B 1 83 ? 11.188 -11.141 -5.285 1 97.38 83 ARG B O 1
ATOM 1540 N N . LYS B 1 84 ? 13.016 -11.492 -6.48 1 97.12 84 LYS B N 1
ATOM 1541 C CA . LYS B 1 84 ? 12.297 -12.039 -7.629 1 97.12 84 LYS B CA 1
ATOM 1542 C C . LYS B 1 84 ? 11.391 -13.188 -7.215 1 97.12 84 LYS B C 1
ATOM 1544 O O . LYS B 1 84 ? 10.25 -13.281 -7.672 1 97.12 84 LYS B O 1
ATOM 1549 N N . VAL B 1 85 ? 11.82 -14.023 -6.383 1 97.56 85 VAL B N 1
ATOM 1550 C CA . VAL B 1 85 ? 11.031 -15.164 -5.938 1 97.56 85 VAL B CA 1
ATOM 1551 C C . VAL B 1 85 ? 9.789 -14.688 -5.191 1 97.56 85 VAL B C 1
ATOM 1553 O O . VAL B 1 85 ? 8.703 -15.25 -5.355 1 97.56 85 VAL B O 1
ATOM 1556 N N . ASP B 1 86 ? 9.898 -13.688 -4.391 1 98.62 86 ASP B N 1
ATOM 1557 C CA . ASP B 1 86 ? 8.773 -13.086 -3.678 1 98.62 86 ASP B CA 1
ATOM 1558 C C . ASP B 1 86 ? 7.797 -12.43 -4.648 1 98.62 86 ASP B C 1
ATOM 1560 O O . ASP B 1 86 ? 6.578 -12.57 -4.504 1 98.62 86 ASP B O 1
ATOM 1564 N N . ALA B 1 87 ? 8.406 -11.75 -5.637 1 98.62 87 ALA B N 1
ATOM 1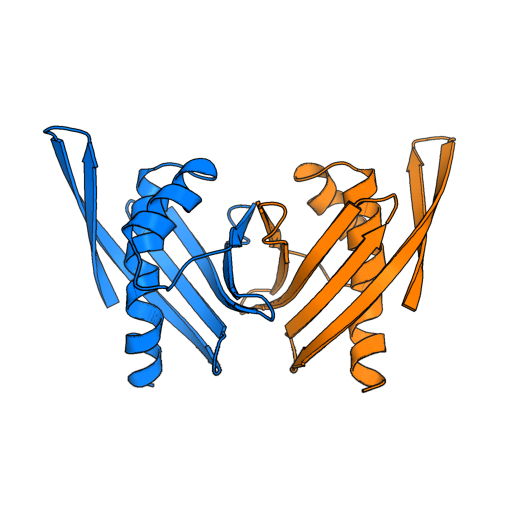565 C CA . ALA B 1 87 ? 7.59 -11.094 -6.652 1 98.62 87 ALA B CA 1
ATOM 1566 C C . ALA B 1 87 ? 6.723 -12.102 -7.398 1 98.62 87 ALA B C 1
ATOM 1568 O O . ALA B 1 87 ? 5.527 -11.883 -7.594 1 98.62 87 ALA B O 1
ATOM 1569 N N . VAL B 1 88 ? 7.328 -13.211 -7.75 1 98.62 88 VAL B N 1
ATOM 1570 C CA . VAL B 1 88 ? 6.609 -14.266 -8.453 1 98.62 88 VAL B CA 1
ATOM 1571 C C . VAL B 1 88 ? 5.512 -14.836 -7.559 1 98.62 88 VAL B C 1
ATOM 1573 O O . VAL B 1 88 ? 4.375 -15.023 -8 1 98.62 88 VAL B O 1
ATOM 1576 N N . THR B 1 89 ? 5.797 -15.07 -6.297 1 98.81 89 THR B N 1
ATOM 1577 C CA . THR B 1 89 ? 4.84 -15.617 -5.34 1 98.81 89 THR B CA 1
ATOM 1578 C C . THR B 1 89 ? 3.625 -14.711 -5.207 1 98.81 89 THR B C 1
ATOM 1580 O O . THR B 1 89 ? 2.484 -15.172 -5.293 1 98.81 89 THR B O 1
ATOM 1583 N N . VAL B 1 90 ? 3.84 -13.438 -5.031 1 98.88 90 VAL B N 1
ATOM 1584 C CA . VAL B 1 90 ? 2.771 -12.477 -4.781 1 98.88 90 VAL B CA 1
ATOM 1585 C C . VAL B 1 90 ? 1.959 -12.266 -6.055 1 98.88 90 VAL B C 1
ATOM 1587 O O . VAL B 1 90 ? 0.728 -12.336 -6.031 1 98.88 90 VAL B O 1
ATOM 1590 N N . ALA B 1 91 ? 2.684 -12.047 -7.199 1 98.88 91 ALA B N 1
ATOM 1591 C CA . ALA B 1 91 ? 1.983 -11.805 -8.461 1 98.88 91 ALA B CA 1
ATOM 1592 C C . ALA B 1 91 ? 1.101 -13 -8.828 1 98.88 91 ALA B C 1
ATOM 1594 O O . ALA B 1 91 ? -0.033 -12.82 -9.281 1 98.88 91 ALA B O 1
ATOM 1595 N N . SER B 1 92 ? 1.597 -14.188 -8.625 1 98.81 92 SER B N 1
ATOM 1596 C CA . SER B 1 92 ? 0.809 -15.383 -8.906 1 98.81 92 SER B CA 1
ATOM 1597 C C . SER B 1 92 ? -0.416 -15.461 -8 1 98.81 92 SER B C 1
ATOM 1599 O O . SER B 1 92 ? -1.5 -15.844 -8.445 1 98.81 92 SER B O 1
ATOM 1601 N N . GLY B 1 93 ? -0.281 -15.102 -6.754 1 98.81 93 GLY B N 1
ATOM 1602 C CA . GLY B 1 93 ? -1.382 -15.141 -5.801 1 98.81 93 GLY B CA 1
ATOM 1603 C C . GLY B 1 93 ? -2.465 -14.117 -6.105 1 98.81 93 GLY B C 1
ATOM 1604 O O . GLY B 1 93 ? -3.654 -14.414 -5.969 1 98.81 93 GLY B O 1
ATOM 1605 N N . LEU B 1 94 ? -2.09 -12.938 -6.555 1 98.69 94 LEU B N 1
ATOM 1606 C CA . LEU B 1 94 ? -3.008 -11.844 -6.867 1 98.69 94 LEU B CA 1
ATOM 1607 C C . LEU B 1 94 ? -4.059 -12.289 -7.879 1 98.69 94 LEU B C 1
ATOM 1609 O O . LEU B 1 94 ? -5.215 -11.867 -7.809 1 98.69 94 LEU B O 1
ATOM 1613 N N . ALA B 1 95 ? -3.664 -13.148 -8.773 1 98.5 95 ALA B N 1
ATOM 1614 C CA . ALA B 1 95 ? -4.535 -13.57 -9.867 1 98.5 95 ALA B CA 1
ATOM 1615 C C . ALA B 1 95 ? -5.738 -14.352 -9.336 1 98.5 95 ALA B C 1
ATOM 1617 O O . ALA B 1 95 ? -6.754 -14.477 -10.023 1 98.5 95 ALA B O 1
ATOM 1618 N N . TYR B 1 96 ? -5.727 -14.766 -8.117 1 98.19 96 TYR B N 1
ATOM 1619 C CA . TYR B 1 96 ? -6.781 -15.625 -7.59 1 98.19 96 TYR B CA 1
ATOM 1620 C C . TYR B 1 96 ? -7.734 -14.836 -6.703 1 98.19 96 TYR B C 1
ATOM 1622 O O . TYR B 1 96 ? -8.766 -15.352 -6.273 1 98.19 96 TYR B O 1
ATOM 1630 N N . LEU B 1 97 ? -7.48 -13.539 -6.395 1 97.94 97 LEU B N 1
ATOM 1631 C CA . LEU B 1 97 ? -8.266 -12.742 -5.465 1 97.94 97 LEU B CA 1
ATOM 1632 C C . LEU B 1 97 ? -9.719 -12.656 -5.914 1 97.94 97 LEU B C 1
ATOM 1634 O O . LEU B 1 97 ? -10.633 -12.93 -5.129 1 97.94 97 LEU B O 1
ATOM 1638 N N . PRO B 1 98 ? -9.961 -12.383 -7.242 1 97.06 98 PRO B N 1
ATOM 1639 C CA . PRO B 1 98 ? -11.359 -12.281 -7.652 1 97.06 98 PRO B CA 1
ATOM 1640 C C . PRO B 1 98 ? -12.117 -13.594 -7.492 1 97.06 98 PRO B C 1
ATOM 1642 O O . PRO B 1 98 ? -13.281 -13.594 -7.07 1 97.06 98 PRO B O 1
ATOM 1645 N N . THR B 1 99 ? -11.453 -14.68 -7.832 1 96.25 99 THR B N 1
ATOM 1646 C CA . THR B 1 99 ? -12.094 -15.984 -7.727 1 96.25 99 THR B CA 1
ATOM 1647 C C . THR B 1 99 ? -12.391 -16.328 -6.266 1 96.25 99 THR B C 1
ATOM 1649 O O . THR B 1 99 ? -13.438 -16.906 -5.961 1 96.25 99 THR B O 1
ATOM 1652 N N . LEU B 1 100 ? -11.5 -15.984 -5.363 1 97.12 100 LEU B N 1
ATOM 1653 C CA . LEU B 1 100 ? -11.695 -16.25 -3.943 1 97.12 100 LEU B CA 1
ATOM 1654 C C . LEU B 1 100 ? -12.852 -15.438 -3.385 1 97.12 100 LEU B C 1
ATOM 1656 O O . LEU B 1 100 ? -13.602 -15.914 -2.531 1 97.12 100 LEU B O 1
ATOM 1660 N N . ALA B 1 101 ? -12.977 -14.172 -3.805 1 96.06 101 ALA B N 1
ATOM 1661 C CA . ALA B 1 101 ? -14.062 -13.305 -3.369 1 96.06 101 ALA B CA 1
ATOM 1662 C C . ALA B 1 101 ? -15.422 -13.836 -3.826 1 96.06 101 ALA B C 1
ATOM 1664 O O . ALA B 1 101 ? -16.406 -13.734 -3.102 1 96.06 101 ALA B O 1
ATOM 1665 N N . ASP B 1 102 ? -15.492 -14.438 -4.973 1 93.69 102 ASP B N 1
ATOM 1666 C CA . ASP B 1 102 ? -16.719 -14.977 -5.539 1 93.69 102 ASP B CA 1
ATOM 1667 C C . ASP B 1 102 ? -17.219 -16.188 -4.734 1 93.69 102 ASP B C 1
ATOM 1669 O O . ASP B 1 102 ? -18.406 -16.484 -4.734 1 93.69 102 ASP B O 1
ATOM 1673 N N . LYS B 1 103 ? -16.375 -16.812 -4.074 1 89.56 103 LYS B N 1
ATOM 1674 C CA . LYS B 1 103 ? -16.719 -18.016 -3.324 1 89.56 103 LYS B CA 1
ATOM 1675 C C . LYS B 1 103 ? -17.219 -17.672 -1.925 1 89.56 103 LYS B C 1
ATOM 1677 O O . LYS B 1 103 ? -17.594 -18.562 -1.157 1 89.56 103 LYS B O 1
ATOM 1682 N N . GLN B 1 104 ? -17.188 -16.422 -1.443 1 83.62 104 GLN B N 1
ATOM 1683 C CA . GLN B 1 104 ? -17.641 -16.031 -0.117 1 83.62 104 GLN B CA 1
ATOM 1684 C C . GLN B 1 104 ? -19.047 -15.43 -0.177 1 83.62 104 GLN B C 1
ATOM 1686 O O . GLN B 1 104 ? -19.438 -14.836 -1.188 1 83.62 104 GLN B O 1
#

InterPro domains:
  IPR046726 Protein of unknown function DUF6618 [PF20323] (1-100)

pLDDT: mean 97.1, std 2.85, range [83.62, 98.94]

Organism: Clostridium scindens (strain ATCC 35704 / DSM 5676 / VPI 13733 / 19) (NCBI:txid411468)

Secondary structure (DSSP, 8-state):
-EEEEEEEETTEEEEEEEEEEEEEEETTEEEEEEEETTEEEEEEEEEETTEEEEEEGGGTEEEEES-TT-HHHHHHHHHTTS-HHHHHHHHHHHTTHHHHHHT-/-EEEEEEEETTEEEEEEEEEEEEEEETTEEEEEEEETTEEEEEEEEEETTEEEEEEGGGTEEEEES-TT-HHHHHHHHHTTS-HHHHHHHHHHHTTHHHHHHT-

Radius of gyration: 17.84 Å; Cα contacts (8 Å, |Δi|>4): 447; chains: 2; bounding box: 37×50×36 Å

Nearest PDB structures (foldseek):
  2qmi-assembly1_C  TM=5.905E-01  e=6.357E+00  Pyrococcus abyssi
  3pqz-assembly1_D  TM=4.333E-01  e=9.519E+00  Homo sapiens
  2qmi-assembly1_C  TM=5.900E-01  e=6.160E+00  Pyrococcus abyssi
  1tp0-assembly1_A  TM=2.820E-01  e=6.908E+00  Homo sapiens

Solvent-accessible surface area (backbone atoms only — not comparable to full-atom values): 11116 Å² total; per-residue (Å²): 91,76,45,77,26,73,47,76,58,86,94,45,75,48,75,49,66,25,36,39,45,82,73,47,73,51,98,55,37,38,32,34,38,38,37,37,91,87,45,81,42,54,36,38,35,36,57,55,100,88,45,30,35,40,25,26,33,89,73,47,33,7,26,68,40,61,62,52,72,40,36,68,63,34,20,58,57,35,39,78,77,42,58,56,70,57,16,38,36,50,23,51,46,45,46,44,50,67,63,56,57,69,73,103,91,77,46,78,28,73,48,76,58,86,93,46,75,47,76,50,62,24,37,38,45,83,74,49,72,51,98,55,37,39,33,32,38,37,37,37,91,87,45,80,42,53,37,40,35,35,57,55,99,87,46,28,36,40,24,28,33,88,72,47,33,7,26,68,42,61,62,53,72,39,37,69,63,34,21,57,57,36,38,76,77,42,59,56,70,57,16,38,36,50,23,52,49,44,45,44,49,69,61,56,57,68,74,104

Sequence (208 aa):
MEYNCILRDGPRREIWTGKILLLRWRPGWYEAEINGRGTYFHILAGQHKYGNYLCIPNHDVGCELSDFSDIFWNEGRLSSLMRKVDAVTVASGLAYLPTLADKQMEYNCILRDGPRREIWTGKILLLRWRPGWYEAEINGRGTYFHILAGQHKYGNYLCIPNHDVGCELSDFSDIFWNEGRLSSLMRKVDAVTVASGLAYLPTLADKQ

Foldseek 3Di:
DKDWFWDDDPVDIDIWIKDKAWDDDDAFWTWIWMDDPHDIFTWIWGADPVAIKIDGPVLPDIDGDHPLLPLVRQLVVCVVVDPSSVSRRVSRRSNCRVVVVVVD/DKDWFWDDDPVDIDIWIKDKAWDDDDAFWTWIWMDTPHDIFTWIWGADPVAIKIDGPVLPDIDGDHPLLPLVRQLVVCVVVDPSSVSRRVSRRSNCRVVVVVVD